Protein AF-A0A105TIC2-F1 (afdb_monomer)

Radius of gyration: 30.87 Å; Cα contacts (8 Å, |Δi|>4): 293; chains: 1; bounding box: 71×72×88 Å

Structure (mmCIF, N/CA/C/O backbone):
data_AF-A0A105TIC2-F1
#
_entry.id   AF-A0A105TIC2-F1
#
loop_
_atom_site.group_PDB
_atom_site.id
_atom_site.type_symbol
_atom_site.label_atom_id
_atom_site.label_alt_id
_atom_site.label_comp_id
_atom_site.label_asym_id
_atom_site.label_entity_id
_atom_site.label_seq_id
_atom_site.pdbx_PDB_ins_code
_atom_site.Cartn_x
_atom_site.Cartn_y
_atom_site.Cartn_z
_atom_site.occupancy
_atom_site.B_iso_or_equiv
_atom_site.auth_seq_id
_atom_site.auth_comp_id
_atom_site.auth_asym_id
_atom_site.auth_atom_id
_atom_site.pdbx_PDB_model_num
ATOM 1 N N . MET A 1 1 ? 21.172 -57.362 8.036 1.00 41.78 1 MET A N 1
ATOM 2 C CA . MET A 1 1 ? 22.050 -57.132 9.201 1.00 41.78 1 MET A CA 1
ATOM 3 C C . MET A 1 1 ? 21.192 -56.515 10.287 1.00 41.78 1 MET A C 1
ATOM 5 O O . MET A 1 1 ? 20.920 -55.325 10.239 1.00 41.78 1 MET A O 1
ATOM 9 N N . SER A 1 2 ? 20.665 -57.355 11.172 1.00 35.25 2 SER A N 1
ATOM 10 C CA . SER A 1 2 ? 19.880 -56.939 12.335 1.00 35.25 2 SER A CA 1
ATOM 11 C C . SER A 1 2 ? 20.836 -56.808 13.510 1.00 35.25 2 SER A C 1
ATOM 13 O O . SER A 1 2 ? 21.577 -57.753 13.756 1.00 35.25 2 SER A O 1
ATOM 15 N N . ASN A 1 3 ? 20.823 -55.677 14.214 1.00 31.78 3 ASN A N 1
ATOM 16 C CA . ASN A 1 3 ? 21.466 -55.556 15.518 1.00 31.78 3 ASN A CA 1
ATOM 17 C C . ASN A 1 3 ? 20.575 -54.763 16.479 1.00 31.78 3 ASN A C 1
ATOM 19 O O . ASN A 1 3 ? 20.154 -53.641 16.212 1.00 31.78 3 ASN A O 1
ATOM 23 N N . THR A 1 4 ? 20.292 -55.440 17.582 1.00 36.41 4 THR A N 1
ATOM 24 C CA . THR A 1 4 ? 19.548 -55.082 18.788 1.00 36.41 4 THR A CA 1
ATOM 25 C C . THR A 1 4 ? 20.442 -54.371 19.809 1.00 36.41 4 THR A C 1
ATOM 27 O O . THR A 1 4 ? 21.571 -54.808 20.008 1.00 36.41 4 THR A O 1
ATOM 30 N N . LEU A 1 5 ? 19.910 -53.382 20.538 1.00 33.16 5 LEU A N 1
ATOM 31 C CA . LEU A 1 5 ? 20.423 -52.869 21.826 1.00 33.16 5 LEU A CA 1
ATOM 32 C C . LEU A 1 5 ? 19.188 -52.490 22.673 1.00 33.16 5 LEU A C 1
ATOM 34 O O . LEU A 1 5 ? 18.428 -51.618 22.273 1.00 33.16 5 LEU A O 1
ATOM 38 N N . SER A 1 6 ? 18.746 -53.317 23.627 1.00 30.36 6 SER A N 1
ATOM 39 C CA . SER A 1 6 ? 19.231 -53.526 25.008 1.00 30.36 6 SER A CA 1
ATOM 40 C C . SER A 1 6 ? 18.784 -52.435 25.993 1.00 30.36 6 SER A C 1
ATOM 42 O O . SER A 1 6 ? 19.377 -51.365 26.076 1.00 30.36 6 SER A O 1
ATOM 44 N N . LEU A 1 7 ? 17.753 -52.774 26.773 1.00 33.16 7 LEU A N 1
ATOM 45 C CA . LEU A 1 7 ? 17.333 -52.140 28.028 1.00 33.16 7 LEU A CA 1
ATOM 46 C C . LEU A 1 7 ? 18.258 -52.566 29.179 1.00 33.16 7 LEU A C 1
ATOM 48 O O . LEU A 1 7 ? 18.742 -53.694 29.179 1.00 33.16 7 LEU A O 1
ATOM 52 N N . ASN A 1 8 ? 18.406 -51.710 30.194 1.00 32.12 8 ASN A N 1
ATOM 53 C CA . ASN A 1 8 ? 18.703 -52.141 31.562 1.00 32.12 8 ASN A CA 1
ATOM 54 C C . ASN A 1 8 ? 17.940 -51.281 32.594 1.00 32.12 8 ASN A C 1
ATOM 56 O O . ASN A 1 8 ? 17.649 -50.119 32.302 1.00 32.12 8 ASN A O 1
ATOM 60 N N . PRO A 1 9 ? 17.595 -51.844 33.771 1.00 43.34 9 PRO A N 1
ATOM 61 C CA . PRO A 1 9 ? 16.590 -51.312 34.693 1.00 43.34 9 PRO A CA 1
ATOM 62 C C . PRO A 1 9 ? 17.200 -50.632 35.932 1.00 43.34 9 PRO A C 1
ATOM 64 O O . PRO A 1 9 ? 18.355 -50.873 36.278 1.00 43.34 9 PRO A O 1
ATOM 67 N N . ILE A 1 10 ? 16.390 -49.857 36.662 1.00 32.62 10 ILE A N 1
ATOM 68 C CA . ILE A 1 10 ? 16.649 -49.503 38.067 1.00 32.62 10 ILE A CA 1
ATOM 69 C C . ILE A 1 10 ? 15.365 -49.738 38.868 1.00 32.62 10 ILE A C 1
ATOM 71 O O . ILE A 1 10 ? 14.299 -49.242 38.509 1.00 32.62 10 ILE A O 1
ATOM 75 N N . LEU A 1 11 ? 15.490 -50.513 39.945 1.00 33.28 11 LEU A N 1
ATOM 76 C CA . LEU A 1 11 ? 14.439 -50.884 40.888 1.00 33.28 11 LEU A CA 1
ATOM 77 C C . LEU A 1 11 ? 15.083 -50.950 42.281 1.00 33.28 11 LEU A C 1
ATOM 79 O O . LEU A 1 11 ? 16.008 -51.738 42.440 1.00 33.28 11 LEU A O 1
ATOM 83 N N . VAL A 1 12 ? 14.607 -50.143 43.239 1.00 35.62 12 VAL A N 1
ATOM 84 C CA . VAL A 1 12 ? 14.546 -50.391 44.705 1.00 35.62 12 VAL A CA 1
ATOM 85 C C . VAL A 1 12 ? 13.510 -49.376 45.234 1.00 35.62 12 VAL A C 1
ATOM 87 O O . VAL A 1 12 ? 13.701 -48.180 45.044 1.00 35.62 12 VAL A O 1
ATOM 90 N N . ASP A 1 13 ? 12.261 -49.727 45.541 1.00 34.06 13 ASP A N 1
ATOM 91 C CA . ASP A 1 13 ? 11.673 -50.428 46.702 1.00 34.06 13 ASP A CA 1
ATOM 92 C C . ASP A 1 13 ? 11.790 -49.705 48.064 1.00 34.06 13 ASP A C 1
ATOM 94 O O . ASP A 1 13 ? 12.854 -49.232 48.455 1.00 34.06 13 ASP A O 1
ATOM 98 N N . GLY A 1 14 ? 10.661 -49.622 48.778 1.00 30.72 14 GLY A N 1
ATOM 99 C CA . GLY A 1 14 ? 10.510 -48.929 50.062 1.00 30.72 14 GLY A CA 1
ATOM 100 C C . GLY A 1 14 ? 9.049 -48.671 50.451 1.00 30.72 14 GLY A C 1
ATOM 101 O O . GLY A 1 14 ? 8.535 -47.568 50.288 1.00 30.72 14 GLY A O 1
ATOM 102 N N . MET A 1 15 ? 8.379 -49.706 50.963 1.00 31.86 15 MET A N 1
ATOM 103 C CA . MET A 1 15 ? 6.999 -49.701 51.468 1.00 31.86 15 MET A CA 1
ATOM 104 C C . MET A 1 15 ? 6.774 -48.835 52.724 1.00 31.86 15 MET A C 1
ATOM 106 O O . MET A 1 15 ? 7.572 -48.885 53.653 1.00 31.86 15 MET A O 1
ATOM 110 N N . ALA A 1 16 ? 5.586 -48.222 52.836 1.00 32.09 16 ALA A N 1
ATOM 111 C CA . ALA A 1 16 ? 4.799 -48.202 54.079 1.00 32.09 16 ALA A CA 1
ATOM 112 C C . ALA A 1 16 ? 3.317 -47.892 53.792 1.00 32.09 16 ALA A C 1
ATOM 114 O O . ALA A 1 16 ? 2.968 -46.853 53.237 1.00 32.09 16 ALA A O 1
ATOM 115 N N . ALA A 1 17 ? 2.440 -48.815 54.187 1.00 33.81 17 ALA A N 1
ATOM 116 C CA . ALA A 1 17 ? 0.990 -48.688 54.132 1.00 33.81 17 ALA A CA 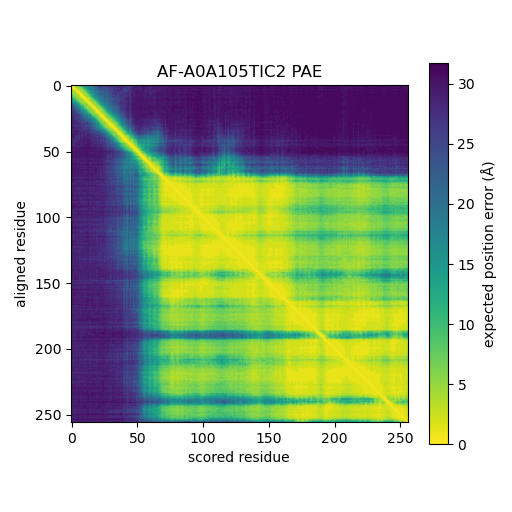1
ATOM 117 C C . ALA A 1 17 ? 0.444 -48.058 55.425 1.00 33.81 17 ALA A C 1
ATOM 119 O O . ALA A 1 17 ? 0.786 -48.506 56.517 1.00 33.81 17 ALA A O 1
ATOM 120 N N . VAL A 1 18 ? -0.489 -47.109 55.306 1.00 36.81 18 VAL A N 1
ATOM 121 C CA . VAL A 1 18 ? -1.419 -46.728 56.383 1.00 36.81 18 VAL A CA 1
ATOM 122 C C . VAL A 1 18 ? -2.841 -46.747 55.821 1.00 36.81 18 VAL A C 1
ATOM 124 O O . VAL A 1 18 ? -3.113 -46.247 54.732 1.00 36.81 18 VAL A O 1
ATOM 127 N N . ARG A 1 19 ? -3.743 -47.404 56.552 1.00 33.31 19 ARG A N 1
ATOM 128 C CA . ARG A 1 19 ? -5.141 -47.676 56.199 1.00 33.31 19 ARG A CA 1
ATOM 129 C C . ARG A 1 19 ? -6.096 -46.783 57.013 1.00 33.31 19 ARG A C 1
ATOM 131 O O . ARG A 1 19 ? -5.992 -46.795 58.234 1.00 33.31 19 ARG A O 1
ATOM 138 N N . ARG A 1 20 ? -7.126 -46.264 56.308 1.00 32.88 20 ARG A N 1
ATOM 139 C CA . ARG A 1 20 ? -8.534 -45.957 56.715 1.00 32.88 20 ARG A CA 1
ATOM 140 C C . ARG A 1 20 ? -8.826 -44.627 57.461 1.00 32.88 20 ARG A C 1
ATOM 142 O O . ARG A 1 20 ? -7.944 -44.139 58.149 1.00 32.88 20 ARG A O 1
ATOM 149 N N . PRO A 1 21 ? -10.102 -44.161 57.522 1.00 39.00 21 PRO A N 1
ATOM 150 C CA . PRO A 1 21 ? -11.142 -44.049 56.471 1.00 39.00 21 PRO A CA 1
ATOM 151 C C . PRO A 1 21 ? -12.002 -42.746 56.566 1.00 39.00 21 PRO A C 1
AT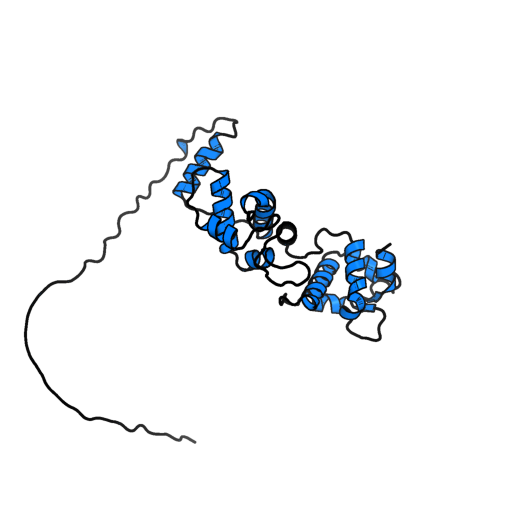OM 153 O O . PRO A 1 21 ? -12.072 -42.122 57.618 1.00 39.00 21 PRO A O 1
ATOM 156 N N . GLY A 1 22 ? -12.779 -42.437 55.514 1.00 27.95 22 GLY A N 1
ATOM 157 C CA . GLY A 1 22 ? -14.051 -41.689 55.616 1.00 27.95 22 GLY A CA 1
ATOM 158 C C . GLY A 1 22 ? -14.075 -40.268 55.036 1.00 27.95 22 GLY A C 1
ATOM 159 O O . GLY A 1 22 ? -13.444 -39.374 55.581 1.00 27.95 22 GLY A O 1
ATOM 160 N N . LEU A 1 23 ? -14.823 -40.051 53.948 1.00 33.69 23 LEU A N 1
ATOM 161 C CA . LEU A 1 23 ? -16.151 -39.406 53.932 1.00 33.69 23 LEU A CA 1
ATOM 162 C C . LEU A 1 23 ? -16.572 -39.068 52.490 1.00 33.69 23 LEU A C 1
ATOM 164 O O . LEU A 1 23 ? -15.775 -38.628 51.667 1.00 33.69 23 LEU A O 1
ATOM 168 N N . ASP A 1 24 ? -17.846 -39.337 52.230 1.00 29.92 24 ASP A N 1
ATOM 169 C CA . ASP A 1 24 ? -18.580 -39.213 50.975 1.00 29.92 24 ASP A CA 1
ATOM 170 C C . ASP A 1 24 ? -18.580 -37.810 50.347 1.00 29.92 24 ASP A C 1
ATOM 172 O O . ASP A 1 24 ? -18.691 -36.808 51.053 1.00 29.92 24 ASP A O 1
ATOM 176 N N . SER A 1 25 ? -18.651 -37.776 49.007 1.00 30.91 25 SER A N 1
ATOM 177 C CA . SER A 1 25 ? -19.738 -37.150 48.212 1.00 30.91 25 SER A CA 1
ATOM 178 C C . SER A 1 25 ? -19.231 -36.432 46.952 1.00 30.91 25 SER A C 1
ATOM 180 O O . SER A 1 25 ? -18.910 -35.250 46.995 1.00 30.91 25 SER A O 1
ATOM 182 N N . ALA A 1 26 ? -19.245 -37.118 45.805 1.00 31.47 26 ALA A N 1
ATOM 183 C CA . ALA A 1 26 ? -19.576 -36.525 44.501 1.00 31.47 26 ALA A CA 1
ATOM 184 C C . ALA A 1 26 ? -19.835 -37.648 43.484 1.00 31.47 26 ALA A C 1
ATOM 186 O O . ALA A 1 26 ? -18.978 -38.502 43.263 1.00 31.47 26 ALA A O 1
ATOM 187 N N . PRO A 1 27 ? -20.998 -37.629 42.824 1.00 30.69 27 PRO A N 1
ATOM 188 C CA . PRO A 1 27 ? -20.937 -37.385 41.388 1.00 30.69 27 PRO A CA 1
ATOM 189 C C . PRO A 1 27 ? -21.687 -36.099 41.036 1.00 30.69 27 PRO A C 1
ATOM 191 O O . PRO A 1 27 ? -22.896 -35.993 41.235 1.00 30.69 27 PRO A O 1
ATOM 194 N N . GLN A 1 28 ? -20.963 -35.113 40.500 1.00 33.41 28 GLN A N 1
ATOM 195 C CA . GLN A 1 28 ? -21.588 -33.970 39.840 1.00 33.41 28 GLN A CA 1
ATOM 196 C C . GLN A 1 28 ? -22.328 -34.474 38.598 1.00 33.41 28 GLN A C 1
ATOM 198 O O . GLN A 1 28 ? -21.725 -35.001 37.663 1.00 33.41 28 GLN A O 1
ATOM 203 N N . GLN A 1 29 ? -23.651 -34.331 38.632 1.00 32.75 29 GLN A N 1
ATOM 204 C CA . GLN A 1 29 ? -24.539 -34.463 37.487 1.00 32.75 29 GLN A CA 1
ATOM 205 C C . GLN A 1 29 ? -24.071 -33.553 36.347 1.00 32.75 29 GLN A C 1
ATOM 207 O O . GLN A 1 29 ? -23.877 -32.351 36.526 1.00 32.75 29 GLN A O 1
ATOM 212 N N . LEU A 1 30 ? -23.940 -34.150 35.164 1.00 32.97 30 LEU A N 1
ATOM 213 C CA . LEU A 1 30 ? -23.928 -33.458 33.881 1.00 32.97 30 LEU A CA 1
ATOM 214 C C . LEU A 1 30 ? -25.164 -32.543 33.780 1.00 32.97 30 LEU A C 1
ATOM 216 O O . LEU A 1 30 ? -26.266 -33.001 34.097 1.00 32.97 30 LEU A O 1
ATOM 220 N N . PRO A 1 31 ? -25.028 -31.284 33.333 1.00 33.09 31 PRO A N 1
ATOM 221 C CA . PRO A 1 31 ? -26.185 -30.439 33.092 1.00 33.09 31 PRO A CA 1
ATOM 222 C C . PRO A 1 31 ? -26.996 -30.984 31.910 1.00 33.09 31 PRO A C 1
ATOM 224 O O . PRO A 1 31 ? -26.471 -31.203 30.818 1.00 33.09 31 PRO A O 1
ATOM 227 N N . SER A 1 32 ? -28.291 -31.194 32.150 1.00 30.88 32 SER A N 1
ATOM 228 C CA . SER A 1 32 ? -29.300 -31.431 31.119 1.00 30.88 32 SER A CA 1
ATOM 229 C C . SER A 1 32 ? -29.292 -30.296 30.084 1.00 30.88 32 SER A C 1
ATOM 231 O O . SER A 1 32 ? -29.098 -29.137 30.464 1.00 30.88 32 SER A O 1
ATOM 233 N N . PRO A 1 33 ? -29.537 -30.585 28.794 1.00 30.44 33 PRO A N 1
ATOM 234 C CA . PRO A 1 33 ? -29.638 -29.556 27.771 1.00 30.44 33 PRO A CA 1
ATOM 235 C C . PRO A 1 33 ? -30.884 -28.713 28.049 1.00 30.44 33 PRO A C 1
ATOM 237 O O . PRO A 1 33 ? -32.010 -29.190 27.922 1.00 30.44 33 PRO A O 1
ATOM 240 N N . SER A 1 34 ? -30.686 -27.463 28.461 1.00 33.88 34 SER A N 1
ATOM 241 C CA . SER A 1 34 ? -31.756 -26.475 28.493 1.00 33.88 34 SER A CA 1
ATOM 242 C C . SER A 1 34 ? -32.238 -26.244 27.067 1.00 33.88 34 SER A C 1
ATOM 244 O O . SER A 1 34 ? -31.466 -25.845 26.193 1.00 33.88 34 SER A O 1
ATOM 246 N N . GLU A 1 35 ? -33.517 -26.526 26.855 1.00 30.33 35 GLU A N 1
ATOM 247 C CA . GLU A 1 35 ? -34.284 -26.231 25.656 1.00 30.33 35 GLU A CA 1
ATOM 248 C C . GLU A 1 35 ? -34.080 -24.762 25.257 1.00 30.33 35 GLU A C 1
ATOM 250 O O . GLU A 1 35 ? -34.660 -23.843 25.837 1.00 30.33 35 GLU A O 1
ATOM 255 N N . HIS A 1 36 ? -33.245 -24.519 24.246 1.00 33.78 36 HIS A N 1
ATOM 256 C CA . HIS A 1 36 ? -33.298 -23.260 23.525 1.00 33.78 36 HIS A CA 1
ATOM 257 C C . HIS A 1 36 ? -34.574 -23.275 22.691 1.00 33.78 36 HIS A C 1
ATOM 259 O O . HIS A 1 36 ? -34.654 -23.918 21.645 1.00 33.78 36 HIS A O 1
ATOM 265 N N . SER A 1 37 ? -35.575 -22.576 23.223 1.00 31.75 37 SER A N 1
ATOM 266 C CA . SER A 1 37 ? -36.778 -22.124 22.537 1.00 31.75 37 SER A CA 1
ATOM 267 C C . SER A 1 37 ? -36.458 -21.766 21.085 1.00 31.75 37 SER A C 1
ATOM 269 O O . SER A 1 37 ? -35.827 -20.746 20.800 1.00 31.75 37 SER A O 1
ATOM 271 N N . THR A 1 38 ? -36.899 -22.609 20.154 1.00 32.84 38 THR A N 1
ATOM 272 C CA . THR A 1 38 ? -37.025 -22.248 18.744 1.00 32.84 38 THR A CA 1
ATOM 273 C C . THR A 1 38 ? -38.247 -21.346 18.619 1.00 32.84 38 THR A C 1
ATOM 275 O O . THR A 1 38 ? -39.304 -21.722 18.120 1.00 32.84 38 THR A O 1
ATOM 278 N N . GLY A 1 39 ? -38.109 -20.124 19.133 1.00 29.73 39 GLY A N 1
ATOM 279 C CA . GLY A 1 39 ? -39.044 -19.048 18.865 1.00 29.73 39 GLY A CA 1
ATOM 280 C C . GLY A 1 39 ? -38.981 -18.726 17.379 1.00 29.73 39 GLY A C 1
ATOM 281 O O . GLY A 1 39 ? -38.132 -17.956 16.943 1.00 29.73 39 GLY A O 1
ATOM 282 N N . SER A 1 40 ? -39.859 -19.346 16.592 1.00 32.41 40 SER A N 1
ATOM 283 C CA . SER A 1 40 ? -40.101 -18.948 15.210 1.00 32.41 40 SER A CA 1
ATOM 284 C C . SER A 1 40 ? -40.649 -17.522 15.237 1.00 32.41 40 SER A C 1
ATOM 286 O O . SER A 1 40 ? -41.810 -17.300 15.583 1.00 32.41 40 SER A O 1
ATOM 288 N N . LEU A 1 41 ? -39.797 -16.538 14.951 1.00 39.84 41 LEU A N 1
ATOM 289 C CA . LEU A 1 41 ? -40.204 -15.140 14.933 1.00 39.84 41 LEU A CA 1
ATOM 290 C C . LEU A 1 41 ? -41.062 -14.884 13.696 1.00 39.84 41 LEU A C 1
ATOM 292 O O . LEU A 1 41 ? -40.625 -15.055 12.559 1.00 39.84 41 LEU A O 1
ATOM 296 N N . ASN A 1 42 ? -42.304 -14.479 13.944 1.00 33.53 42 ASN A N 1
ATOM 297 C CA . ASN A 1 42 ? -43.237 -14.084 12.908 1.00 33.53 42 ASN A CA 1
ATOM 298 C C . ASN A 1 42 ? -42.915 -12.654 12.429 1.00 33.53 42 ASN A C 1
ATOM 300 O O . ASN A 1 42 ? -43.174 -11.674 13.138 1.00 33.53 42 ASN A O 1
ATOM 304 N N . PHE A 1 43 ? -42.355 -12.539 11.222 1.00 41.91 43 PHE A N 1
ATOM 305 C CA . PHE A 1 43 ? -42.013 -11.264 10.578 1.00 41.91 43 PHE A CA 1
ATOM 306 C C . PHE A 1 43 ? -43.241 -10.424 10.177 1.00 41.91 43 PHE A C 1
ATOM 308 O O . PHE A 1 43 ? -43.088 -9.242 9.866 1.00 41.91 43 PHE A O 1
ATOM 315 N N . ASP A 1 44 ? -44.457 -10.971 10.280 1.00 35.25 44 ASP A N 1
ATOM 316 C CA . ASP A 1 44 ? -45.708 -10.280 9.926 1.00 35.25 44 ASP A CA 1
ATOM 317 C C . ASP A 1 44 ? -46.072 -9.123 10.879 1.00 35.25 44 ASP A C 1
ATOM 319 O O . ASP A 1 44 ? -46.984 -8.340 10.611 1.00 35.25 44 ASP A O 1
ATOM 323 N N . SER A 1 45 ? -45.341 -8.969 11.987 1.00 38.81 45 SER A N 1
ATOM 324 C CA . SER A 1 45 ? -45.570 -7.902 12.973 1.00 38.81 45 SER A CA 1
ATOM 325 C C . SER A 1 45 ? -44.930 -6.561 12.583 1.00 38.81 45 SER A C 1
ATOM 327 O O . SER A 1 45 ? -45.240 -5.527 13.179 1.00 38.81 45 SER A O 1
ATOM 329 N N . ILE A 1 46 ? -44.024 -6.544 11.596 1.00 43.41 46 ILE A N 1
ATOM 330 C CA . ILE A 1 46 ? -43.303 -5.333 11.187 1.00 43.41 46 ILE A CA 1
ATOM 331 C C . ILE A 1 46 ? -44.093 -4.646 10.071 1.00 43.41 46 ILE A C 1
ATOM 333 O O . ILE A 1 46 ? -43.891 -4.886 8.882 1.00 43.41 46 ILE A O 1
ATOM 337 N N . LYS A 1 47 ? -45.016 -3.757 10.452 1.00 36.56 47 LYS A N 1
ATOM 338 C CA . LYS A 1 47 ? -45.731 -2.904 9.493 1.00 36.56 47 LYS A CA 1
ATOM 339 C C . LYS A 1 47 ? -44.747 -1.942 8.806 1.00 36.56 47 LYS A C 1
ATOM 341 O O . LYS A 1 47 ? -44.392 -0.897 9.353 1.00 36.56 47 LYS A O 1
ATOM 346 N N . LEU A 1 48 ? -44.323 -2.298 7.593 1.00 41.62 48 LEU A N 1
ATOM 347 C CA . LEU A 1 48 ? -43.519 -1.468 6.693 1.00 41.62 48 LEU A CA 1
ATOM 348 C C . LEU A 1 48 ? -44.369 -0.301 6.164 1.00 41.62 48 LEU A C 1
ATOM 350 O O . LEU A 1 48 ? -45.171 -0.454 5.247 1.00 41.62 48 LEU A O 1
ATOM 354 N N . GLY A 1 49 ? -44.209 0.875 6.772 1.00 33.62 49 GLY A N 1
ATOM 355 C CA . GLY A 1 49 ? -44.707 2.145 6.237 1.00 33.62 49 GLY A CA 1
ATOM 356 C C . GLY A 1 49 ? -43.629 2.850 5.402 1.00 33.62 49 GLY A C 1
ATOM 357 O O . GLY A 1 49 ? -42.444 2.733 5.725 1.00 33.62 49 GLY A O 1
ATOM 358 N N . PRO A 1 50 ? -43.991 3.586 4.336 1.00 45.59 50 PRO A N 1
ATOM 359 C CA . PRO A 1 50 ? -43.013 4.166 3.430 1.00 45.59 50 PRO A CA 1
ATOM 360 C C . PRO A 1 50 ? -42.351 5.406 4.041 1.00 45.59 50 PRO A C 1
ATOM 362 O O . PRO A 1 50 ? -43.030 6.316 4.504 1.00 45.59 50 PRO A O 1
ATOM 365 N N . ARG A 1 51 ? -41.016 5.439 3.926 1.00 46.12 51 ARG A N 1
ATOM 366 C CA . ARG A 1 51 ? -40.113 6.594 4.086 1.00 46.12 51 ARG A CA 1
ATOM 367 C C . ARG A 1 51 ? -40.087 7.226 5.481 1.00 46.12 51 ARG A C 1
ATOM 369 O O . ARG A 1 51 ? -40.949 8.019 5.825 1.00 46.12 51 ARG A O 1
ATOM 376 N N . ASN A 1 52 ? -39.030 6.918 6.237 1.00 39.06 52 ASN A N 1
ATOM 377 C CA . ASN A 1 52 ? -38.177 7.902 6.921 1.00 39.06 52 ASN A CA 1
ATOM 378 C C . ASN A 1 52 ? -36.997 7.173 7.589 1.00 39.06 52 ASN A C 1
ATOM 380 O O . ASN A 1 52 ? -37.197 6.242 8.369 1.00 39.06 52 ASN A O 1
ATOM 384 N N . ASN A 1 53 ? -35.773 7.624 7.294 1.00 43.28 53 ASN A N 1
ATOM 385 C CA . ASN A 1 53 ? -34.466 7.084 7.721 1.00 43.28 53 ASN A CA 1
ATOM 386 C C . ASN A 1 53 ? -34.253 6.925 9.243 1.00 43.28 53 ASN A C 1
ATOM 388 O O . ASN A 1 53 ? -33.183 6.509 9.671 1.00 43.28 53 ASN A O 1
ATOM 392 N N . ILE A 1 54 ? -35.240 7.238 10.078 1.00 41.12 54 ILE A N 1
ATOM 393 C CA . ILE A 1 54 ? -35.122 7.212 11.540 1.00 41.12 54 ILE A CA 1
ATOM 394 C C . ILE A 1 54 ? -35.394 5.799 12.094 1.00 41.12 54 ILE A C 1
ATOM 396 O O . ILE A 1 54 ? -34.749 5.386 13.049 1.00 41.12 54 ILE A O 1
ATOM 400 N N . LYS A 1 55 ? -36.251 4.993 11.447 1.00 48.09 55 LYS A N 1
ATOM 401 C CA . LYS A 1 55 ? -36.642 3.665 11.974 1.00 48.09 55 LYS A CA 1
ATOM 402 C C . LYS A 1 55 ? -35.678 2.518 11.657 1.00 48.09 55 LYS A C 1
ATOM 404 O O . LYS A 1 55 ? -35.685 1.511 12.359 1.00 48.09 55 LYS A O 1
ATOM 409 N N . PHE A 1 56 ? -34.833 2.659 10.632 1.00 48.75 56 PHE A N 1
ATOM 410 C CA . PHE A 1 56 ? -33.793 1.660 10.353 1.00 48.75 56 PHE A CA 1
ATOM 411 C C . PHE A 1 56 ? -32.747 1.609 11.468 1.00 48.75 56 PHE A C 1
ATOM 413 O O . PHE A 1 56 ? -32.279 0.526 11.790 1.00 48.75 56 PHE A O 1
ATOM 420 N N . HIS A 1 57 ? -32.443 2.746 12.101 1.00 47.34 57 HIS A N 1
ATOM 421 C CA . HIS A 1 57 ? -31.481 2.820 13.199 1.00 47.34 57 HIS A CA 1
ATOM 422 C C . HIS A 1 57 ? -31.980 2.085 14.455 1.00 47.34 57 HIS A C 1
ATOM 424 O O . HIS A 1 57 ? -31.210 1.360 15.067 1.00 47.34 57 HIS A O 1
ATOM 430 N N . GLU A 1 58 ? -33.272 2.163 14.800 1.00 48.34 58 GLU A N 1
ATOM 431 C CA . GLU A 1 58 ? -33.837 1.414 15.940 1.00 48.34 58 GLU A CA 1
ATOM 432 C C . GLU A 1 58 ? -33.877 -0.104 15.694 1.00 48.34 58 GLU A C 1
ATOM 434 O O . GLU A 1 58 ? -33.506 -0.884 16.572 1.00 48.34 58 GLU A O 1
ATOM 439 N N . ALA A 1 59 ? -34.264 -0.539 14.489 1.00 51.97 59 ALA A N 1
ATOM 440 C CA . ALA A 1 59 ? -34.251 -1.958 14.120 1.00 51.97 59 ALA A CA 1
ATOM 441 C C . ALA A 1 59 ? -32.820 -2.520 14.008 1.00 51.97 59 ALA A C 1
ATOM 443 O O . ALA A 1 59 ? -32.565 -3.666 14.387 1.00 51.97 59 ALA A O 1
ATOM 444 N N . TYR A 1 60 ? -31.878 -1.703 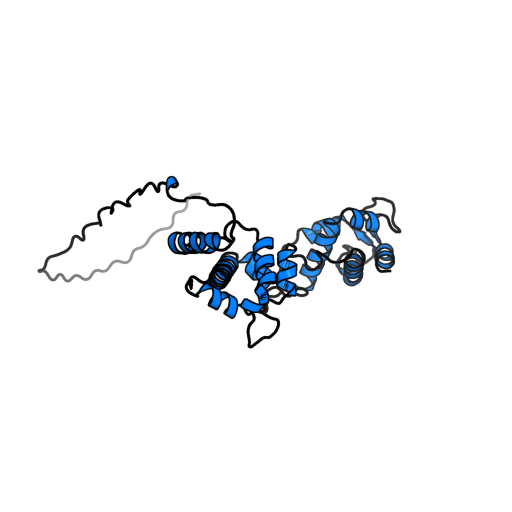13.526 1.00 54.25 60 TYR A N 1
ATOM 445 C CA . TYR A 1 60 ? -30.454 -2.019 13.481 1.00 54.25 60 TYR A CA 1
ATOM 446 C C . TYR A 1 60 ? -29.870 -2.142 14.891 1.00 54.25 60 TYR A C 1
ATOM 448 O O . TYR A 1 60 ? -29.248 -3.157 15.192 1.00 54.25 60 TYR A O 1
ATOM 456 N N . ASN A 1 61 ? -30.145 -1.180 15.778 1.00 54.34 61 ASN A N 1
ATOM 457 C CA . ASN A 1 61 ? -29.693 -1.202 17.168 1.00 54.34 61 ASN A CA 1
ATOM 458 C C . ASN A 1 61 ? -30.207 -2.449 17.899 1.00 54.34 61 ASN A C 1
ATOM 460 O O . ASN A 1 61 ? -29.432 -3.115 18.577 1.00 54.34 61 ASN A O 1
ATOM 464 N N . ALA A 1 62 ? -31.477 -2.827 17.710 1.00 53.47 62 ALA A N 1
ATOM 465 C CA . ALA A 1 62 ? -32.014 -4.060 18.282 1.00 53.47 62 ALA A CA 1
ATOM 466 C C . ALA A 1 62 ? -31.323 -5.307 17.705 1.00 53.47 62 ALA A C 1
ATOM 468 O O . ALA A 1 62 ? -30.895 -6.173 18.458 1.00 53.47 62 ALA A O 1
ATOM 469 N N . THR A 1 63 ? -31.147 -5.392 16.384 1.00 54.03 63 THR A N 1
ATOM 470 C CA . THR A 1 63 ? -30.527 -6.559 15.728 1.00 54.03 63 THR A CA 1
ATOM 471 C C . THR A 1 63 ? -29.052 -6.712 16.098 1.00 54.03 63 THR A C 1
ATOM 473 O O . THR A 1 63 ? -28.589 -7.825 16.322 1.00 54.03 63 THR A O 1
ATOM 476 N N . VAL A 1 64 ? -28.306 -5.616 16.211 1.00 58.72 64 VAL A N 1
ATOM 477 C CA . VAL A 1 64 ? -26.891 -5.616 16.596 1.00 58.72 64 VAL A CA 1
ATOM 478 C C . VAL A 1 64 ? -26.702 -5.925 18.078 1.00 58.72 64 VAL A C 1
ATOM 480 O O . VAL A 1 64 ? -25.863 -6.761 18.413 1.00 58.72 64 VAL A O 1
ATOM 483 N N . MET A 1 65 ? -27.523 -5.337 18.953 1.00 55.44 65 MET A N 1
ATOM 484 C CA . MET A 1 65 ? -27.512 -5.662 20.381 1.00 55.44 65 MET A CA 1
ATOM 485 C C . MET A 1 65 ? -27.935 -7.115 20.650 1.00 55.44 65 MET A C 1
ATOM 487 O O . MET A 1 65 ? -27.417 -7.733 21.576 1.00 55.44 65 MET A O 1
ATOM 491 N N . LEU A 1 66 ? -28.849 -7.673 19.845 1.00 52.38 66 LEU A N 1
ATOM 492 C CA . LEU A 1 66 ? -29.369 -9.035 20.023 1.00 52.38 66 LEU A CA 1
ATOM 493 C C . LEU A 1 66 ? -28.521 -10.119 19.341 1.00 52.38 66 LEU A C 1
ATOM 495 O O . LEU A 1 66 ? -28.464 -11.236 19.846 1.00 52.38 66 LEU A O 1
ATOM 499 N N . SER A 1 67 ? -27.876 -9.826 18.205 1.00 60.09 67 SER A N 1
ATOM 500 C CA . SER A 1 67 ? -27.079 -10.817 17.457 1.00 60.09 67 SER A CA 1
ATOM 501 C C . SER A 1 67 ? -25.582 -10.767 17.757 1.00 60.09 67 SER A C 1
ATOM 503 O O . SER A 1 67 ? -24.888 -11.750 17.508 1.00 60.09 67 SER A O 1
ATOM 505 N N . GLY A 1 68 ? -25.056 -9.631 18.236 1.00 59.97 68 GLY A N 1
ATOM 506 C CA . GLY A 1 68 ? -23.613 -9.418 18.392 1.00 59.97 68 GLY A CA 1
ATOM 507 C C . GLY A 1 68 ? -22.817 -9.512 17.081 1.00 59.97 68 GLY A C 1
ATOM 508 O O . GLY A 1 68 ? -21.586 -9.549 17.115 1.00 59.97 68 GLY A O 1
ATOM 509 N N . ALA A 1 69 ? -23.488 -9.570 15.925 1.00 71.38 69 ALA A N 1
ATOM 510 C CA . ALA A 1 69 ? -22.848 -9.801 14.640 1.00 71.38 69 ALA A CA 1
ATOM 511 C C . ALA A 1 69 ? -22.080 -8.553 14.185 1.00 71.38 69 ALA A C 1
ATOM 513 O O . ALA A 1 69 ? -22.645 -7.467 14.050 1.00 71.38 69 ALA A O 1
ATOM 514 N N . ASN A 1 70 ? -20.783 -8.712 13.914 1.00 82.38 70 ASN A N 1
ATOM 515 C CA . ASN A 1 70 ? -19.974 -7.648 13.335 1.00 82.38 70 ASN A CA 1
ATOM 516 C C . ASN A 1 70 ? -20.360 -7.453 11.861 1.00 82.38 70 ASN A C 1
ATOM 518 O O . ASN A 1 70 ? -20.057 -8.300 11.018 1.00 82.38 70 ASN A O 1
ATOM 522 N N . GLN A 1 71 ? -20.986 -6.325 11.532 1.00 86.06 71 GLN A N 1
ATOM 523 C CA . GLN A 1 71 ? -21.401 -6.002 10.161 1.00 86.06 71 GLN A CA 1
ATOM 524 C C . GLN A 1 71 ? -20.243 -5.869 9.151 1.00 86.06 71 GLN A C 1
ATOM 526 O O . GLN A 1 71 ? -20.478 -5.849 7.943 1.00 86.06 71 GLN A O 1
ATOM 531 N N . PHE A 1 72 ? -18.996 -5.764 9.621 1.00 91.12 72 PHE A N 1
ATOM 532 C CA . PHE A 1 72 ? -17.815 -5.707 8.762 1.00 91.12 72 PHE A CA 1
ATOM 533 C C . PHE A 1 72 ? -17.258 -7.092 8.405 1.00 91.12 72 PHE A C 1
ATOM 535 O O . PHE A 1 72 ? -16.453 -7.187 7.485 1.00 91.12 72 PHE A O 1
ATOM 542 N N . SER A 1 73 ? -17.727 -8.168 9.046 1.00 89.06 73 SER A N 1
ATOM 543 C CA . SER A 1 73 ? -17.238 -9.539 8.812 1.00 89.06 73 SER A CA 1
ATOM 544 C C . SER A 1 73 ? -17.359 -10.007 7.355 1.00 89.06 73 SER A C 1
ATOM 546 O O . SER A 1 73 ? -16.496 -10.727 6.862 1.00 89.06 73 SER A O 1
ATOM 548 N N . GLY A 1 74 ? -18.394 -9.564 6.634 1.00 87.50 74 GLY A N 1
ATOM 549 C CA . GLY A 1 74 ? -18.591 -9.868 5.211 1.00 87.50 74 GLY A CA 1
ATOM 550 C C . GLY A 1 74 ? -17.916 -8.895 4.236 1.00 87.50 74 GLY A C 1
ATOM 551 O O . GLY A 1 74 ? -18.043 -9.074 3.027 1.00 87.50 74 GLY A O 1
ATOM 552 N N . LYS A 1 75 ? -17.245 -7.845 4.725 1.00 93.31 75 LYS A N 1
ATOM 553 C CA . LYS A 1 75 ? -16.627 -6.810 3.880 1.00 93.31 75 LYS A CA 1
ATOM 554 C C . LYS A 1 75 ? -15.221 -7.194 3.442 1.00 93.31 75 LYS A C 1
ATOM 556 O O . LYS A 1 75 ? -14.518 -7.929 4.128 1.00 93.31 75 LYS A O 1
ATOM 561 N N . THR A 1 76 ? -14.76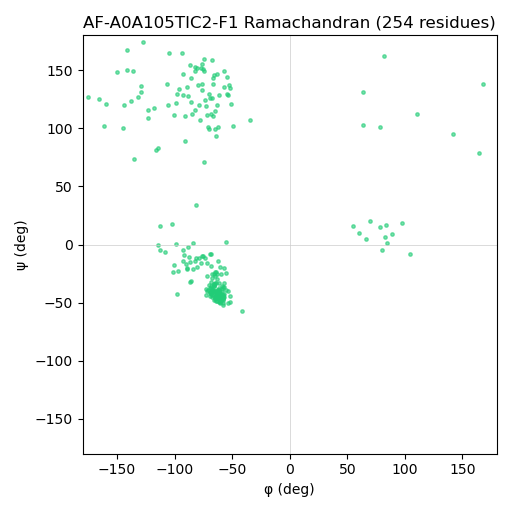6 -6.655 2.322 1.00 95.38 76 THR A N 1
ATOM 562 C CA . THR A 1 76 ? -13.370 -6.790 1.882 1.00 95.38 76 THR A CA 1
ATOM 563 C C . THR A 1 76 ? -12.431 -5.901 2.701 1.00 95.38 76 THR A C 1
ATOM 565 O O . THR A 1 76 ? -12.856 -4.910 3.292 1.00 95.38 76 THR A O 1
ATOM 568 N N . ASP A 1 77 ? -11.133 -6.211 2.701 1.00 94.94 77 ASP A N 1
ATOM 569 C CA . ASP A 1 77 ? -10.117 -5.387 3.377 1.00 94.94 77 ASP A CA 1
ATOM 570 C C . ASP A 1 77 ? -10.118 -3.939 2.881 1.00 94.94 77 ASP A C 1
ATOM 572 O O . ASP A 1 77 ? -9.979 -3.009 3.673 1.00 94.94 77 ASP A O 1
ATOM 576 N N . LYS A 1 78 ? -10.369 -3.746 1.580 1.00 94.50 78 LYS A N 1
ATOM 577 C CA . LYS A 1 78 ? -10.510 -2.423 0.965 1.00 94.50 78 LYS A CA 1
ATOM 578 C C . LYS A 1 78 ? -11.685 -1.650 1.554 1.00 94.50 78 LYS A C 1
ATOM 580 O O . LYS A 1 78 ? -11.541 -0.481 1.888 1.00 94.50 78 LYS A O 1
ATOM 585 N N . GLU A 1 79 ? -12.840 -2.294 1.714 1.00 96.31 79 GLU A N 1
ATOM 586 C CA . GLU A 1 79 ? -14.023 -1.658 2.305 1.00 96.31 79 GLU A CA 1
ATOM 587 C C . GLU A 1 79 ? -13.831 -1.344 3.792 1.00 96.31 79 GLU A C 1
ATOM 589 O O . GLU A 1 79 ? -14.273 -0.291 4.261 1.00 96.31 79 GLU A O 1
ATOM 594 N N . VAL A 1 80 ? -13.161 -2.229 4.537 1.00 97.94 80 VAL A N 1
ATOM 595 C CA . VAL A 1 80 ? -12.822 -1.998 5.948 1.00 97.94 80 VAL A CA 1
ATOM 596 C C . VAL A 1 80 ? -11.857 -0.814 6.069 1.00 97.94 80 VAL A C 1
ATOM 598 O O . VAL A 1 80 ? -12.136 0.128 6.811 1.00 97.94 80 VAL A O 1
ATOM 601 N N . ALA A 1 81 ? -10.781 -0.790 5.276 1.00 97.06 81 ALA A N 1
ATOM 602 C CA . ALA A 1 81 ? -9.827 0.318 5.226 1.00 97.06 81 ALA A CA 1
ATOM 603 C C . ALA A 1 81 ? -10.470 1.641 4.785 1.00 97.06 81 ALA A C 1
ATOM 605 O O . ALA A 1 81 ? -10.209 2.685 5.379 1.00 97.06 81 ALA A O 1
ATOM 606 N N . GLN A 1 82 ? -11.358 1.604 3.787 1.00 96.50 82 GLN A N 1
ATOM 607 C CA . GLN A 1 82 ? -12.103 2.777 3.334 1.00 96.50 82 GLN A CA 1
ATOM 608 C C . GLN A 1 82 ? -13.012 3.323 4.438 1.00 96.50 82 GLN A C 1
ATOM 610 O O . GLN A 1 82 ? -13.124 4.538 4.598 1.00 96.50 82 GLN A O 1
ATOM 615 N N . THR A 1 83 ? -13.647 2.445 5.218 1.00 97.12 83 THR A N 1
ATOM 616 C CA . THR A 1 83 ? -14.466 2.880 6.356 1.00 97.12 83 THR A CA 1
ATOM 617 C C . THR A 1 83 ? -13.591 3.517 7.436 1.00 97.12 83 THR A C 1
ATOM 619 O O . THR A 1 83 ? -13.931 4.592 7.924 1.00 97.12 83 THR A O 1
ATOM 622 N N . LEU A 1 84 ? -12.430 2.929 7.749 1.00 97.88 84 LEU A N 1
ATOM 623 C CA . LEU A 1 84 ? -11.467 3.526 8.682 1.00 97.88 84 LEU A CA 1
ATOM 624 C C . LEU 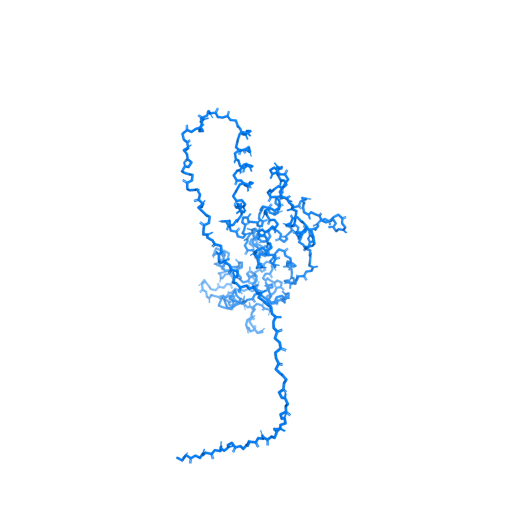A 1 84 ? -10.986 4.898 8.207 1.00 97.88 84 LEU A C 1
ATOM 626 O O . LEU A 1 84 ? -10.941 5.830 9.000 1.00 97.88 84 LEU A O 1
ATOM 630 N N . ARG A 1 85 ? -10.687 5.045 6.913 1.00 96.25 85 ARG A N 1
ATOM 631 C CA . ARG A 1 85 ? -10.321 6.329 6.306 1.00 96.25 85 ARG A CA 1
ATOM 632 C C . ARG A 1 85 ? -11.416 7.379 6.485 1.00 96.25 85 ARG A C 1
ATOM 634 O O . ARG A 1 85 ? -11.118 8.522 6.812 1.00 96.25 85 ARG A O 1
ATOM 641 N N . ASN A 1 86 ? -12.674 7.005 6.255 1.00 96.31 86 ASN A N 1
ATOM 642 C CA . ASN A 1 86 ? -13.808 7.924 6.369 1.00 96.31 86 ASN A CA 1
ATOM 643 C C . ASN A 1 86 ? -14.069 8.343 7.823 1.00 96.31 86 ASN A C 1
ATOM 645 O O . ASN A 1 86 ? -14.465 9.479 8.062 1.00 96.31 86 ASN A O 1
ATOM 649 N N . ASN A 1 87 ? -13.802 7.449 8.778 1.00 96.25 87 ASN A N 1
ATOM 650 C CA . ASN A 1 87 ? -14.006 7.683 10.207 1.00 96.25 87 ASN A CA 1
ATOM 651 C C . ASN A 1 87 ? -12.697 7.994 10.949 1.00 96.25 87 ASN A C 1
ATOM 653 O O . ASN A 1 87 ? -12.654 7.868 12.168 1.00 96.25 87 ASN A O 1
ATOM 657 N N . PHE A 1 88 ? -11.632 8.379 10.239 1.00 96.75 88 PHE A N 1
ATOM 658 C CA . PHE A 1 88 ? -10.270 8.454 10.781 1.00 96.75 88 PHE A CA 1
ATOM 659 C C . PHE A 1 88 ? -10.188 9.269 12.076 1.00 96.75 88 PHE A C 1
ATOM 661 O O . PHE A 1 88 ? -9.587 8.833 13.055 1.00 96.75 88 PHE A O 1
ATOM 668 N N . ASP A 1 89 ? -10.853 10.422 12.090 1.00 95.56 89 ASP A N 1
ATOM 669 C CA . ASP A 1 89 ? -10.816 11.370 13.201 1.00 95.56 89 ASP A CA 1
ATOM 670 C C . ASP A 1 89 ? -11.445 10.780 14.488 1.00 95.56 89 ASP A C 1
ATOM 672 O O . ASP A 1 89 ? -11.071 11.160 15.593 1.00 95.56 89 ASP A O 1
ATOM 676 N N . ALA A 1 90 ? -12.335 9.781 14.382 1.00 95.62 90 ALA A N 1
ATOM 677 C CA . ALA A 1 90 ? -12.905 9.082 15.543 1.00 95.62 90 ALA A CA 1
ATOM 678 C C . ALA A 1 90 ? -11.898 8.157 16.256 1.00 95.62 90 ALA A C 1
ATOM 680 O O . ALA A 1 90 ? -12.136 7.721 17.383 1.00 95.62 90 ALA A O 1
ATOM 681 N N . PHE A 1 91 ? -10.785 7.840 15.597 1.00 97.00 91 PHE A N 1
ATOM 682 C CA . PHE A 1 91 ? -9.732 6.960 16.099 1.00 97.00 91 PHE A CA 1
ATOM 683 C C . PHE A 1 91 ? -8.422 7.699 16.380 1.00 97.00 91 PHE A C 1
ATOM 685 O O . PHE A 1 91 ? -7.467 7.081 16.857 1.00 97.00 91 PHE A O 1
ATOM 692 N N . GLU A 1 92 ? -8.353 8.988 16.048 1.00 95.19 92 GLU A N 1
ATOM 693 C CA . GLU A 1 92 ? -7.141 9.789 16.153 1.00 95.19 92 GLU A CA 1
ATOM 694 C C . GLU A 1 92 ? -6.599 9.770 17.586 1.00 95.19 92 GLU A C 1
ATOM 696 O O . GLU A 1 92 ? -7.343 9.878 18.563 1.00 95.19 92 GLU A O 1
ATOM 701 N N . ASP A 1 93 ? -5.285 9.593 17.722 1.00 93.62 93 ASP A N 1
ATOM 702 C CA . ASP A 1 93 ? -4.620 9.635 19.015 1.00 93.62 93 ASP A CA 1
ATOM 703 C C . ASP A 1 93 ? -4.363 11.100 19.395 1.00 93.62 93 ASP A C 1
ATOM 705 O O . ASP A 1 93 ? -3.543 11.758 18.749 1.00 93.62 93 ASP A O 1
ATOM 709 N N . PRO A 1 94 ? -4.967 11.628 20.477 1.00 91.56 94 PRO A N 1
ATOM 710 C CA . PRO A 1 94 ? -4.758 13.018 20.881 1.00 91.56 94 PRO A CA 1
ATOM 711 C C . PRO A 1 94 ? -3.294 13.347 21.204 1.00 91.56 94 PRO A C 1
ATOM 713 O O . PRO A 1 94 ? -2.912 14.514 21.240 1.00 91.56 94 PRO A O 1
ATOM 716 N N . LYS A 1 95 ? -2.466 12.327 21.476 1.00 92.75 95 LYS A N 1
ATOM 717 C CA . LYS A 1 95 ? -1.028 12.483 21.724 1.00 92.75 95 LYS A CA 1
ATOM 718 C C . LYS A 1 95 ? -0.192 12.464 20.446 1.00 92.75 95 LYS A C 1
ATOM 720 O O . LYS A 1 95 ? 0.970 12.854 20.504 1.00 92.75 95 LYS A O 1
ATOM 725 N N . ASN A 1 96 ? -0.763 12.020 19.328 1.00 91.62 96 ASN A N 1
ATOM 726 C CA . ASN A 1 96 ? -0.120 11.957 18.019 1.00 91.62 96 ASN A CA 1
ATOM 727 C C . ASN A 1 96 ? -1.083 12.491 16.939 1.00 91.62 96 ASN A C 1
ATOM 729 O O . ASN A 1 96 ? -1.624 11.697 16.166 1.00 91.62 96 ASN A O 1
ATOM 733 N N . PRO A 1 97 ? -1.311 13.818 16.876 1.00 90.19 97 PRO A N 1
ATOM 734 C CA . PRO A 1 97 ? -2.208 14.407 15.886 1.00 90.19 97 PRO A CA 1
ATOM 735 C C . PRO A 1 97 ? -1.853 13.981 14.455 1.00 90.19 97 PRO A C 1
ATOM 737 O O . PRO A 1 97 ? -0.682 13.944 14.073 1.00 90.19 97 PRO A O 1
ATOM 740 N N . GLY A 1 98 ? -2.870 13.664 13.661 1.00 92.06 98 GLY A N 1
ATOM 741 C CA . GLY A 1 98 ? -2.764 13.145 12.300 1.00 92.06 98 GLY A CA 1
ATOM 742 C C . GLY A 1 98 ? -2.558 11.630 12.198 1.00 92.06 98 GLY A C 1
ATOM 743 O O . GLY A 1 98 ? -2.442 11.118 11.080 1.00 92.06 98 GLY A O 1
ATOM 744 N N . ALA A 1 9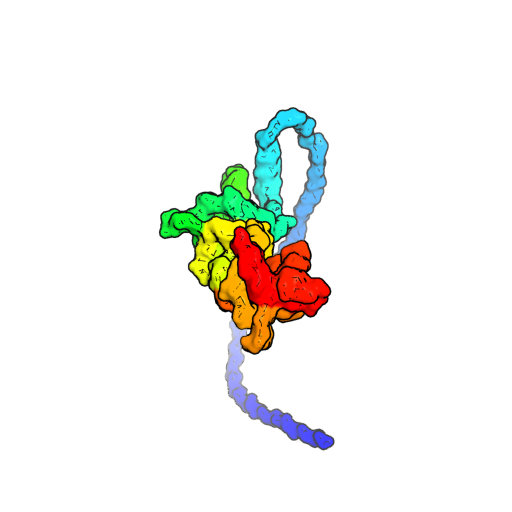9 ? -2.521 10.904 13.320 1.00 95.50 99 ALA A N 1
ATOM 745 C CA . ALA A 1 99 ? -2.314 9.461 13.353 1.00 95.50 99 ALA A CA 1
ATOM 746 C C . ALA A 1 99 ? -3.258 8.747 14.333 1.00 95.50 99 ALA A C 1
ATOM 748 O O . ALA A 1 99 ? -3.630 9.263 15.383 1.00 95.50 99 ALA A O 1
ATOM 749 N N . ILE A 1 100 ? -3.597 7.506 14.004 1.00 97.50 100 ILE A N 1
ATOM 750 C CA . ILE A 1 100 ? -4.265 6.552 14.883 1.00 97.50 100 ILE A CA 1
ATOM 751 C C . ILE A 1 100 ? -3.182 5.631 15.441 1.00 97.50 100 ILE A C 1
ATOM 753 O O . ILE A 1 100 ? -2.486 4.956 14.682 1.00 97.50 100 ILE A O 1
ATOM 757 N N . SER A 1 101 ? -3.034 5.557 16.762 1.00 96.69 101 SER A N 1
ATOM 758 C CA . SER A 1 101 ? -2.127 4.573 17.352 1.00 96.69 101 SER A CA 1
ATOM 759 C C . SER A 1 101 ? -2.791 3.202 17.464 1.00 96.69 101 SER A C 1
ATOM 761 O O . SER A 1 101 ? -4.000 3.078 17.681 1.00 96.69 101 SER A O 1
ATOM 763 N N . GLN A 1 102 ? -1.987 2.139 17.434 1.00 96.12 102 GLN A N 1
ATOM 764 C CA . GLN A 1 102 ? -2.467 0.778 17.715 1.00 96.12 102 GLN A CA 1
ATOM 765 C C . GLN A 1 102 ? -3.166 0.667 19.086 1.00 96.12 102 GLN A C 1
ATOM 767 O O . GLN A 1 102 ? -3.993 -0.218 19.316 1.00 96.12 102 GLN A O 1
ATOM 772 N N . LYS A 1 103 ? -2.851 1.563 20.031 1.00 96.31 103 LYS A N 1
ATOM 773 C CA . LYS A 1 103 ? -3.565 1.665 21.307 1.00 96.31 103 LYS A CA 1
ATOM 774 C C . LYS A 1 103 ? -5.005 2.150 21.112 1.00 96.31 103 LYS A C 1
ATOM 776 O O . LYS A 1 103 ? -5.899 1.575 21.723 1.00 96.31 103 LYS A O 1
ATOM 781 N N . MET A 1 104 ? -5.235 3.156 20.268 1.00 97.31 104 MET A N 1
ATOM 782 C CA . MET A 1 104 ? -6.577 3.684 20.001 1.00 97.31 104 MET A CA 1
ATOM 783 C C . MET A 1 104 ? -7.486 2.645 19.340 1.00 97.31 104 MET A C 1
ATOM 785 O O . MET A 1 104 ? -8.619 2.478 19.787 1.00 97.31 104 MET A O 1
ATOM 789 N N . ILE A 1 105 ? -6.969 1.861 18.384 1.00 98.00 105 ILE A N 1
ATOM 790 C CA . ILE A 1 105 ? -7.713 0.731 17.796 1.00 98.00 105 ILE A CA 1
ATOM 791 C C . ILE A 1 105 ? -8.129 -0.274 18.880 1.00 98.00 105 ILE A C 1
ATOM 793 O O . ILE A 1 105 ? -9.302 -0.629 18.978 1.00 98.00 105 ILE A O 1
ATOM 797 N N . ARG A 1 106 ? -7.194 -0.708 19.739 1.00 98.00 106 ARG A N 1
ATOM 798 C CA . ARG A 1 106 ? -7.499 -1.666 20.819 1.00 98.00 106 ARG A CA 1
ATOM 799 C C . ARG A 1 106 ? -8.486 -1.108 21.838 1.00 98.00 106 ARG A C 1
ATOM 801 O O . ARG A 1 106 ? -9.376 -1.832 22.267 1.00 98.00 106 ARG A O 1
ATOM 808 N N . ASN A 1 107 ? -8.348 0.161 22.210 1.00 97.44 107 ASN A N 1
ATOM 809 C CA . ASN A 1 107 ? -9.280 0.815 23.123 1.00 97.44 107 ASN A CA 1
ATOM 810 C C . ASN A 1 107 ? -10.699 0.824 22.545 1.00 97.44 107 ASN A C 1
ATOM 812 O O . ASN A 1 107 ? -11.617 0.381 23.224 1.00 97.44 107 ASN A O 1
ATOM 816 N N . MET A 1 108 ? -10.860 1.255 21.289 1.00 97.25 108 MET A N 1
ATOM 817 C CA . MET A 1 108 ? -12.159 1.274 20.613 1.00 97.25 108 MET A CA 1
ATOM 818 C C . MET A 1 108 ? -12.751 -0.138 20.494 1.00 97.25 108 MET A C 1
ATOM 820 O O . MET A 1 108 ? -13.925 -0.342 20.780 1.00 97.25 108 MET A O 1
ATOM 824 N N . ALA A 1 109 ? -11.937 -1.140 20.146 1.00 96.75 109 ALA A N 1
ATOM 825 C CA . ALA A 1 109 ? -12.395 -2.524 20.025 1.00 96.75 109 ALA A CA 1
ATOM 826 C C . ALA A 1 109 ? -12.873 -3.127 21.360 1.00 96.75 109 ALA A C 1
ATOM 828 O O . ALA A 1 109 ? -13.805 -3.937 21.373 1.00 96.75 109 ALA A O 1
ATOM 829 N N . ASN A 1 110 ? -12.248 -2.724 22.470 1.00 96.75 110 ASN A N 1
ATOM 830 C CA . ASN A 1 110 ? -12.575 -3.182 23.821 1.00 96.75 110 ASN A CA 1
ATOM 831 C C . ASN A 1 110 ? -13.770 -2.450 24.448 1.00 96.75 110 ASN A C 1
ATOM 833 O O . ASN A 1 110 ? -14.272 -2.892 25.482 1.00 96.75 110 ASN A O 1
ATOM 837 N N . SER A 1 111 ? -14.234 -1.351 23.853 1.00 94.62 111 SER A N 1
ATOM 838 C CA . SER A 1 111 ? -15.424 -0.645 24.324 1.00 94.62 111 SER A CA 1
ATOM 839 C C . SER A 1 111 ? -16.673 -1.520 24.210 1.00 94.62 111 SER A C 1
ATOM 841 O O . SER A 1 111 ? -16.811 -2.343 23.299 1.00 94.62 111 SER A O 1
ATOM 843 N N . GLN A 1 112 ? -17.601 -1.338 25.148 1.00 90.19 112 GLN A N 1
ATOM 844 C CA . GLN A 1 112 ? -18.941 -1.914 25.060 1.00 90.19 112 GLN A CA 1
ATOM 845 C C . GLN A 1 112 ? -19.770 -1.141 24.038 1.00 90.19 112 GLN A C 1
ATOM 847 O O . GLN A 1 112 ? -19.569 0.061 23.873 1.00 90.19 112 GLN A O 1
ATOM 852 N N . LEU A 1 113 ? -20.707 -1.831 23.383 1.00 88.25 113 LEU A N 1
ATOM 853 C CA . LEU A 1 113 ? -21.679 -1.159 22.526 1.00 88.25 113 LEU A CA 1
ATOM 854 C C . LEU A 1 113 ? -22.509 -0.199 23.387 1.00 88.25 113 LEU A C 1
ATOM 856 O O . LEU A 1 113 ? -23.009 -0.587 24.444 1.00 88.25 113 LEU A O 1
ATOM 860 N N . SER A 1 114 ? -22.608 1.052 22.956 1.00 85.81 114 SER A N 1
ATOM 861 C CA . SER A 1 114 ? -23.282 2.129 23.679 1.00 85.81 114 SER A CA 1
ATOM 862 C C . SER A 1 114 ? -24.749 2.276 23.270 1.00 85.81 114 SER A C 1
ATOM 864 O O . SER A 1 114 ? -25.509 2.961 23.955 1.00 85.81 114 SER A O 1
ATOM 866 N N . GLY A 1 115 ? -25.159 1.656 22.155 1.00 80.81 115 GLY A N 1
ATOM 867 C CA . GLY A 1 115 ? -26.460 1.872 21.521 1.00 80.81 115 GLY A CA 1
ATOM 868 C C . GLY A 1 115 ? -26.514 3.138 20.663 1.00 80.81 115 GLY A C 1
ATOM 869 O O . GLY A 1 115 ? -27.519 3.384 19.989 1.00 80.81 115 GLY A O 1
ATOM 870 N N . ASN A 1 116 ? -25.444 3.942 20.655 1.00 86.94 116 ASN A N 1
ATOM 871 C CA . ASN A 1 116 ? -25.253 4.974 19.651 1.00 86.94 116 ASN A CA 1
ATOM 872 C C . ASN A 1 116 ? -24.732 4.315 18.375 1.00 86.94 116 ASN A C 1
ATOM 874 O O . ASN A 1 116 ? -23.645 3.743 18.364 1.00 86.94 116 ASN A O 1
ATOM 878 N N . TYR A 1 117 ? -25.489 4.458 17.289 1.00 83.38 117 TYR A N 1
ATOM 879 C CA . TYR A 1 117 ? -25.141 3.859 16.007 1.00 83.38 117 TYR A CA 1
ATOM 880 C C . TYR A 1 117 ? -23.710 4.201 15.567 1.00 83.38 117 TYR A C 1
ATOM 882 O O . TYR A 1 117 ? -22.957 3.303 15.221 1.00 83.38 117 TYR A O 1
ATOM 890 N N . ALA A 1 118 ? -23.307 5.474 15.594 1.00 87.94 118 ALA A N 1
ATOM 891 C CA . ALA A 1 118 ? -21.993 5.883 15.100 1.00 87.94 118 ALA A CA 1
ATOM 892 C C . ALA A 1 118 ? -20.842 5.312 15.947 1.00 87.94 118 ALA A C 1
ATOM 894 O O . ALA A 1 118 ? -19.841 4.855 15.394 1.00 87.94 118 ALA A O 1
ATOM 895 N N . ASP A 1 119 ? -21.000 5.285 17.271 1.00 90.38 119 ASP A N 1
ATOM 896 C CA . ASP A 1 119 ? -19.995 4.713 18.171 1.00 90.38 119 ASP A CA 1
ATOM 897 C C . ASP A 1 119 ? -19.902 3.195 17.988 1.00 90.38 119 ASP A C 1
ATOM 899 O O . ASP A 1 119 ? -18.810 2.652 17.818 1.00 90.38 119 ASP A O 1
ATOM 903 N N . ASP A 1 120 ? -21.046 2.513 17.924 1.00 90.50 120 ASP A N 1
ATOM 904 C CA . ASP A 1 120 ? -21.123 1.063 17.749 1.00 90.50 120 ASP A CA 1
ATOM 905 C C . ASP A 1 120 ? -20.493 0.619 16.421 1.00 90.50 120 ASP A C 1
ATOM 907 O O . ASP A 1 120 ? -19.780 -0.388 16.370 1.00 90.50 120 ASP A O 1
ATOM 911 N N . GLN A 1 121 ? -20.666 1.408 15.354 1.00 92.56 121 GLN A N 1
ATOM 912 C CA . GLN A 1 121 ? -19.980 1.202 14.075 1.00 92.56 121 GLN A CA 1
ATOM 913 C C . GLN A 1 121 ? -18.459 1.258 14.231 1.00 92.56 121 GLN A C 1
ATOM 915 O O . GLN A 1 121 ? -17.757 0.388 13.715 1.00 92.56 121 GLN A O 1
ATOM 920 N N . ASN A 1 122 ? -17.935 2.255 14.945 1.00 96.12 122 ASN A N 1
ATOM 921 C CA . ASN A 1 122 ? -16.495 2.407 15.151 1.00 96.12 122 ASN A CA 1
ATOM 922 C C . ASN A 1 122 ? -15.927 1.285 16.032 1.00 96.12 122 ASN A C 1
ATOM 924 O O . ASN A 1 122 ? -14.853 0.758 15.743 1.00 96.12 122 ASN A O 1
ATOM 928 N N . ILE A 1 123 ? -16.670 0.842 17.047 1.00 95.69 123 ILE A N 1
ATOM 929 C CA . ILE A 1 123 ? -16.310 -0.313 17.880 1.00 95.69 123 ILE A CA 1
ATOM 930 C C . ILE A 1 123 ? -16.213 -1.584 17.032 1.00 95.69 123 ILE A C 1
ATOM 932 O O . ILE A 1 123 ? -15.219 -2.313 17.097 1.00 95.69 123 ILE A O 1
ATOM 936 N N . MET A 1 124 ? -17.219 -1.850 16.199 1.00 95.06 124 MET A N 1
ATOM 937 C CA . MET A 1 124 ? -17.228 -3.011 15.307 1.00 95.06 124 MET A CA 1
ATOM 938 C C . MET A 1 124 ? -16.125 -2.956 14.251 1.00 95.06 124 MET A C 1
ATOM 940 O O . MET A 1 124 ? -15.483 -3.973 13.981 1.00 95.06 124 MET A O 1
ATOM 944 N N . LEU A 1 125 ? -15.863 -1.774 13.695 1.00 97.50 125 LEU A N 1
ATOM 945 C CA . LEU A 1 125 ? -14.770 -1.551 12.756 1.00 97.50 125 LEU A CA 1
ATOM 946 C C . LEU A 1 125 ? -13.414 -1.857 13.404 1.00 97.50 125 LEU A C 1
ATOM 948 O O . LEU A 1 125 ? -12.601 -2.573 12.823 1.00 97.50 125 LEU A O 1
ATOM 952 N N . ALA A 1 126 ? -13.191 -1.376 14.629 1.00 98.12 126 ALA A N 1
ATOM 953 C CA . ALA A 1 126 ? -11.969 -1.631 15.387 1.00 98.12 126 ALA A CA 1
ATOM 954 C C . ALA A 1 126 ? -11.748 -3.129 15.637 1.00 98.12 126 ALA A C 1
ATOM 956 O O . ALA A 1 126 ? -10.649 -3.647 15.435 1.00 98.12 126 ALA A O 1
ATOM 957 N N . ARG A 1 127 ? -12.810 -3.836 16.047 1.00 97.44 127 ARG A N 1
ATOM 958 C CA . ARG A 1 127 ? -12.786 -5.293 16.243 1.00 97.44 127 ARG A CA 1
ATOM 959 C C . ARG A 1 127 ? -12.469 -6.022 14.943 1.00 97.44 127 ARG A C 1
ATOM 961 O O . ARG A 1 127 ? -11.668 -6.950 14.954 1.00 97.44 127 ARG A O 1
ATOM 968 N N . GLU A 1 128 ? -13.056 -5.586 13.831 1.00 97.44 128 GLU A N 1
ATOM 969 C CA . GLU A 1 128 ? -12.796 -6.199 12.530 1.00 97.44 128 GLU A CA 1
ATOM 970 C C . GLU A 1 128 ? -11.342 -6.025 12.090 1.00 97.44 128 GLU A C 1
ATOM 972 O O . GLU A 1 128 ? -10.722 -6.988 11.650 1.00 97.44 128 GLU A O 1
ATOM 977 N N . ILE A 1 129 ? -10.773 -4.828 12.258 1.00 98.00 129 ILE A N 1
ATOM 978 C CA . ILE A 1 129 ? -9.361 -4.573 11.951 1.00 98.00 129 ILE A CA 1
ATOM 979 C C . ILE A 1 129 ? -8.463 -5.516 12.760 1.00 98.00 129 ILE A C 1
ATOM 981 O O . ILE A 1 129 ? -7.567 -6.139 12.197 1.00 98.00 129 ILE A O 1
ATOM 985 N N . LEU A 1 130 ? -8.717 -5.685 14.062 1.00 97.31 130 LEU A N 1
ATOM 986 C CA . LEU A 1 130 ? -7.926 -6.594 14.903 1.00 97.31 130 LEU A CA 1
ATOM 987 C C . LEU A 1 130 ? -8.114 -8.076 14.549 1.00 97.31 130 LEU A C 1
ATOM 989 O O . LEU A 1 130 ? -7.179 -8.856 14.723 1.00 97.31 130 LEU A O 1
ATOM 993 N N . ASN A 1 131 ? -9.278 -8.456 14.018 1.00 96.62 131 ASN A N 1
ATOM 994 C CA . ASN A 1 131 ? -9.536 -9.805 13.508 1.00 96.62 131 ASN A CA 1
ATOM 995 C C . ASN A 1 131 ? -8.871 -10.075 12.147 1.00 96.62 131 ASN A C 1
ATOM 997 O O . ASN A 1 131 ? -8.833 -11.223 11.705 1.00 96.62 131 ASN A O 1
ATOM 1001 N N . ARG A 1 132 ? -8.327 -9.045 11.487 1.00 96.25 132 ARG A N 1
ATOM 1002 C CA . ARG A 1 132 ? -7.654 -9.131 10.186 1.00 96.25 132 ARG A CA 1
ATOM 1003 C C . ARG A 1 132 ? -6.179 -8.760 10.326 1.00 96.25 132 ARG A C 1
ATOM 1005 O O . ARG A 1 132 ? -5.801 -7.626 10.027 1.00 96.25 132 ARG A O 1
ATOM 1012 N N . PRO A 1 133 ? -5.319 -9.692 10.772 1.00 93.31 133 PRO A N 1
ATOM 1013 C CA . PRO A 1 133 ? -3.923 -9.383 11.073 1.00 93.31 133 PRO A CA 1
ATOM 1014 C C . PRO A 1 133 ? -3.158 -8.813 9.870 1.00 93.31 133 PRO A C 1
ATOM 1016 O O . PRO A 1 133 ? -2.366 -7.890 10.051 1.00 93.31 133 PRO A O 1
ATOM 1019 N N . ASP A 1 134 ? -3.432 -9.291 8.653 1.00 90.94 134 ASP A N 1
ATOM 1020 C CA . ASP A 1 134 ? -2.779 -8.793 7.436 1.00 90.94 134 ASP A CA 1
ATOM 1021 C C . ASP A 1 134 ? -3.213 -7.364 7.080 1.00 90.94 134 ASP A C 1
ATOM 1023 O O . ASP A 1 134 ? -2.367 -6.526 6.765 1.00 90.94 134 ASP A O 1
ATOM 1027 N N . LEU A 1 135 ? -4.507 -7.047 7.208 1.00 94.44 135 LEU A N 1
ATOM 1028 C CA . LEU A 1 135 ? -5.007 -5.682 7.035 1.00 94.44 135 LEU A CA 1
ATOM 1029 C C . LEU A 1 135 ? -4.457 -4.749 8.118 1.00 94.44 135 LEU A C 1
ATOM 1031 O O . LEU A 1 135 ? -4.004 -3.652 7.806 1.00 94.44 135 LEU A O 1
ATOM 1035 N N . ASN A 1 136 ? -4.474 -5.168 9.386 1.00 95.75 136 ASN A N 1
ATOM 1036 C CA . ASN A 1 136 ? -3.947 -4.348 10.476 1.00 95.75 136 ASN A CA 1
ATOM 1037 C C . ASN A 1 136 ? -2.452 -4.065 10.285 1.00 95.75 136 ASN A C 1
ATOM 1039 O O . ASN A 1 136 ? -2.000 -2.945 10.505 1.00 95.75 136 ASN A O 1
ATOM 1043 N N . LYS A 1 137 ? -1.694 -5.062 9.811 1.00 90.94 137 LYS A N 1
ATOM 1044 C CA . LYS A 1 137 ? -0.302 -4.870 9.412 1.00 90.94 137 LYS A CA 1
ATOM 1045 C C . LYS A 1 137 ? -0.193 -3.847 8.287 1.00 90.94 137 LYS A C 1
ATOM 1047 O O . LYS A 1 137 ? 0.573 -2.905 8.427 1.00 90.94 137 LYS A O 1
ATOM 1052 N N . LEU A 1 138 ? -0.968 -3.995 7.213 1.00 89.56 138 LEU A N 1
ATOM 1053 C CA . LEU A 1 138 ? -0.945 -3.083 6.065 1.00 89.56 138 LEU A CA 1
ATOM 1054 C C . LEU A 1 138 ? -1.269 -1.629 6.447 1.00 89.56 138 LEU A C 1
ATOM 1056 O O . LEU A 1 138 ? -0.631 -0.704 5.954 1.00 89.56 138 LEU A O 1
ATOM 1060 N N . LEU A 1 139 ? -2.232 -1.422 7.346 1.00 94.50 139 LEU A N 1
ATOM 1061 C CA . LEU A 1 139 ? -2.608 -0.097 7.852 1.00 94.50 139 LEU A CA 1
ATOM 1062 C C . LEU A 1 139 ? -1.494 0.570 8.672 1.00 94.50 139 LEU A C 1
ATOM 1064 O O . LEU A 1 139 ? -1.451 1.791 8.766 1.00 94.50 139 LEU A O 1
ATOM 1068 N N . ASP A 1 140 ? -0.606 -0.221 9.260 1.00 92.75 140 ASP A N 1
ATOM 1069 C CA . ASP A 1 140 ? 0.497 0.222 10.113 1.00 92.75 140 ASP A CA 1
ATOM 1070 C C . ASP A 1 140 ? 1.837 0.292 9.357 1.00 92.75 140 ASP A C 1
ATOM 1072 O O . ASP A 1 140 ? 2.875 0.586 9.938 1.00 92.75 140 ASP A O 1
ATOM 1076 N N . GLN A 1 141 ? 1.853 -0.029 8.060 1.00 86.62 141 GLN A N 1
ATOM 1077 C CA . GLN A 1 141 ? 3.078 -0.040 7.267 1.00 86.62 141 GLN A CA 1
ATOM 1078 C C . GLN A 1 141 ? 3.400 1.336 6.701 1.00 86.62 141 GLN A C 1
ATOM 1080 O O . GLN A 1 141 ? 2.641 1.878 5.902 1.00 86.62 141 GLN A O 1
ATOM 1085 N N . ASP A 1 142 ? 4.583 1.847 7.027 1.00 82.25 142 ASP A N 1
ATOM 1086 C CA . ASP A 1 142 ? 5.168 3.012 6.373 1.00 82.25 142 ASP A CA 1
ATOM 1087 C C . ASP A 1 142 ? 5.243 2.805 4.848 1.00 82.25 142 ASP A C 1
ATOM 1089 O O . ASP A 1 142 ? 5.740 1.780 4.368 1.00 82.25 142 ASP A O 1
ATOM 1093 N N . SER A 1 143 ? 4.744 3.779 4.079 1.00 70.12 143 SER A N 1
ATOM 1094 C CA . SER A 1 143 ? 4.538 3.651 2.628 1.00 70.12 143 SER A CA 1
ATOM 1095 C C . SER A 1 143 ? 5.839 3.557 1.827 1.00 70.12 143 SER A C 1
ATOM 1097 O O . SER A 1 143 ? 5.833 3.084 0.689 1.00 70.12 143 SER A O 1
ATOM 1099 N N . VAL A 1 144 ? 6.963 3.969 2.420 1.00 66.12 144 VAL A N 1
ATOM 1100 C CA . VAL A 1 144 ? 8.293 3.921 1.804 1.00 66.12 144 VAL A CA 1
ATOM 1101 C C . VAL A 1 144 ? 9.061 2.691 2.266 1.00 66.12 144 VAL A C 1
ATOM 1103 O O . VAL A 1 144 ? 9.737 2.040 1.468 1.00 66.12 144 VAL A O 1
ATOM 1106 N N . THR A 1 145 ? 8.993 2.384 3.562 1.00 67.31 145 THR A N 1
ATOM 1107 C CA . THR A 1 145 ? 9.859 1.393 4.194 1.00 67.31 145 THR A CA 1
ATOM 1108 C C . THR A 1 145 ? 9.226 0.029 4.411 1.00 67.31 145 THR A C 1
ATOM 1110 O O . THR A 1 145 ? 9.955 -0.939 4.632 1.00 67.31 145 THR A O 1
ATOM 1113 N N . GLY A 1 146 ? 7.896 -0.067 4.369 1.00 69.81 146 GLY A N 1
ATOM 1114 C CA . GLY A 1 146 ? 7.148 -1.285 4.679 1.00 69.81 146 GLY A CA 1
ATOM 1115 C C . GLY A 1 146 ? 7.251 -1.719 6.147 1.00 69.81 146 GLY A C 1
ATOM 1116 O O . GLY A 1 146 ? 6.757 -2.795 6.504 1.00 69.81 146 GLY A O 1
ATOM 1117 N N . LYS A 1 147 ? 7.906 -0.916 6.999 1.00 79.44 147 LYS A N 1
ATOM 1118 C CA . LYS A 1 147 ? 8.053 -1.167 8.435 1.00 79.44 147 LYS A CA 1
ATOM 1119 C C . LYS A 1 147 ? 6.819 -0.704 9.189 1.00 79.44 147 LYS A C 1
ATOM 1121 O O . LYS A 1 147 ? 6.190 0.276 8.813 1.00 79.44 147 LYS A O 1
ATOM 1126 N N . GLN A 1 148 ? 6.539 -1.399 10.282 1.00 87.62 148 GLN A N 1
ATOM 1127 C CA . GLN A 1 148 ? 5.500 -1.020 11.227 1.00 87.62 148 GLN A CA 1
ATOM 1128 C C . GLN A 1 148 ? 6.075 -0.085 12.285 1.00 87.62 148 GLN A C 1
ATOM 1130 O O . GLN A 1 148 ? 7.090 -0.420 12.903 1.00 87.62 148 GLN A O 1
ATOM 1135 N N . ASP A 1 149 ? 5.443 1.068 12.489 1.00 87.81 149 ASP A N 1
ATOM 1136 C CA . ASP A 1 149 ? 5.839 2.051 13.505 1.00 87.81 149 ASP A CA 1
ATOM 1137 C C . ASP A 1 149 ? 4.785 2.231 14.614 1.00 87.81 149 ASP A C 1
ATOM 1139 O O . ASP A 1 149 ? 5.011 2.967 15.577 1.00 87.81 149 ASP A O 1
ATOM 1143 N N . GLY A 1 150 ? 3.669 1.503 14.531 1.00 92.31 150 GLY A N 1
ATOM 1144 C CA . GLY A 1 150 ? 2.559 1.558 15.475 1.00 92.31 150 GLY A CA 1
ATOM 1145 C C . GLY A 1 150 ? 1.583 2.708 15.210 1.00 92.31 150 GLY A C 1
ATOM 1146 O O . GLY A 1 150 ? 0.685 2.918 16.041 1.00 92.31 150 GLY A O 1
ATOM 1147 N N . LEU A 1 151 ? 1.758 3.447 14.107 1.00 94.19 151 LEU A N 1
ATOM 1148 C CA . LEU A 1 151 ? 0.987 4.624 13.729 1.00 94.19 151 LEU A CA 1
ATOM 1149 C C . LEU A 1 151 ? 0.341 4.449 12.349 1.00 94.19 151 LEU A C 1
ATOM 1151 O O . LEU A 1 151 ? 0.989 4.457 11.305 1.00 94.19 151 LEU A O 1
ATOM 1155 N N . ILE A 1 152 ? -0.987 4.435 12.342 1.00 95.62 152 ILE A N 1
ATOM 1156 C CA . ILE A 1 152 ? -1.802 4.441 11.129 1.00 95.62 152 ILE A CA 1
ATOM 1157 C C . ILE A 1 152 ? -2.100 5.902 10.771 1.00 95.62 152 ILE A C 1
ATOM 1159 O O . ILE A 1 152 ? -2.853 6.586 11.464 1.00 95.62 152 ILE A O 1
ATOM 1163 N N . ARG A 1 153 ? -1.521 6.405 9.684 1.00 93.50 153 ARG A N 1
ATOM 1164 C CA . ARG A 1 153 ? -1.780 7.747 9.130 1.00 93.50 153 ARG A CA 1
ATOM 1165 C C . ARG A 1 153 ? -2.865 7.675 8.057 1.00 93.50 153 ARG A C 1
ATOM 1167 O O . ARG A 1 153 ? -3.162 6.604 7.524 1.00 93.50 153 ARG A O 1
ATOM 1174 N N . LYS A 1 154 ? -3.439 8.828 7.686 1.00 92.81 154 LYS A N 1
ATOM 1175 C CA . LYS A 1 154 ? -4.466 8.904 6.623 1.00 92.81 154 LYS A CA 1
ATOM 1176 C C . LYS A 1 154 ? -3.987 8.259 5.318 1.00 92.81 154 LYS A C 1
ATOM 1178 O O . LYS A 1 154 ? -4.740 7.506 4.704 1.00 92.81 154 LYS A O 1
ATOM 1183 N N . GLU A 1 155 ? -2.723 8.466 4.955 1.00 90.81 155 GLU A N 1
ATOM 1184 C CA . GLU A 1 155 ? -2.108 7.833 3.783 1.00 90.81 155 GLU A CA 1
ATOM 1185 C C . GLU A 1 155 ? -2.153 6.299 3.855 1.00 90.81 155 GLU A C 1
ATOM 1187 O O . GLU A 1 155 ? -2.546 5.663 2.882 1.00 90.81 155 GLU A O 1
ATOM 1192 N N . ASN A 1 156 ? -1.852 5.684 5.005 1.00 92.88 156 ASN A N 1
ATOM 1193 C CA . ASN A 1 156 ? -1.894 4.224 5.131 1.00 92.88 156 ASN A CA 1
ATOM 1194 C C . ASN A 1 156 ? -3.309 3.678 4.894 1.00 92.88 156 ASN A C 1
ATOM 1196 O O . ASN A 1 156 ? -3.483 2.661 4.222 1.00 92.88 156 ASN A O 1
ATOM 1200 N N . THR A 1 157 ? -4.332 4.384 5.391 1.00 94.00 157 THR A N 1
ATOM 1201 C CA . THR A 1 157 ? -5.735 3.998 5.165 1.00 94.00 157 THR A CA 1
ATOM 1202 C C . THR A 1 157 ? -6.144 4.109 3.697 1.00 94.00 157 THR A C 1
ATOM 1204 O O . THR A 1 157 ? -6.893 3.268 3.207 1.00 94.00 157 THR A O 1
ATOM 1207 N N . GLU A 1 158 ? -5.621 5.101 2.971 1.00 91.75 158 GLU A N 1
ATOM 1208 C CA . GLU A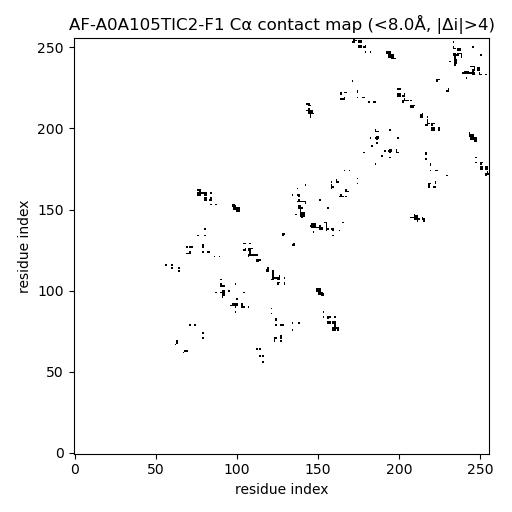 1 158 ? -5.847 5.259 1.533 1.00 91.75 158 GLU A CA 1
ATOM 1209 C C . GLU A 1 158 ? -5.153 4.156 0.731 1.00 91.75 158 GLU A C 1
ATOM 1211 O O . GLU A 1 158 ? -5.771 3.536 -0.134 1.00 91.75 158 GLU A O 1
ATOM 1216 N N . ILE A 1 159 ? -3.902 3.845 1.067 1.00 90.38 159 ILE A N 1
ATOM 1217 C CA . ILE A 1 159 ? -3.147 2.760 0.436 1.00 90.38 159 ILE A CA 1
ATOM 1218 C C . ILE A 1 159 ? -3.871 1.428 0.634 1.00 90.38 159 ILE A C 1
ATOM 1220 O O . ILE A 1 159 ? -4.093 0.700 -0.334 1.00 90.38 159 ILE A O 1
ATOM 1224 N N . ALA A 1 160 ? -4.298 1.122 1.860 1.00 92.44 160 ALA A N 1
ATOM 1225 C CA . ALA A 1 160 ? -5.048 -0.094 2.156 1.00 92.44 160 ALA A CA 1
ATOM 1226 C C . ALA A 1 160 ? -6.403 -0.136 1.422 1.00 92.44 160 ALA A C 1
ATOM 1228 O O . ALA A 1 160 ? -6.741 -1.161 0.825 1.00 92.44 160 ALA A O 1
ATOM 1229 N N . ALA A 1 161 ? -7.135 0.983 1.369 1.00 92.06 161 ALA A N 1
ATOM 1230 C CA . ALA A 1 161 ? -8.386 1.093 0.613 1.00 92.06 161 ALA A CA 1
ATOM 1231 C C . ALA A 1 161 ? -8.181 0.857 -0.896 1.00 92.06 161 ALA A C 1
ATOM 1233 O O . ALA A 1 161 ? -9.020 0.239 -1.553 1.00 92.06 161 ALA A O 1
ATOM 1234 N N . ASN A 1 162 ? -7.024 1.248 -1.435 1.00 87.19 162 ASN A N 1
ATOM 1235 C CA . ASN A 1 162 ? -6.661 1.034 -2.836 1.00 87.19 162 ASN A CA 1
ATOM 1236 C C . ASN A 1 162 ? -6.059 -0.358 -3.116 1.00 87.19 162 ASN A C 1
ATOM 1238 O O . ASN A 1 162 ? -5.786 -0.693 -4.268 1.00 87.19 162 ASN A O 1
ATOM 1242 N N . GLY A 1 163 ? -5.944 -1.233 -2.112 1.00 83.69 163 GLY A N 1
ATOM 1243 C CA . GLY A 1 163 ? -5.430 -2.600 -2.269 1.00 83.69 163 GLY A CA 1
ATOM 1244 C C . GLY A 1 163 ? -3.960 -2.791 -1.914 1.00 83.69 163 GLY A C 1
ATOM 1245 O O . GLY A 1 163 ? -3.369 -3.792 -2.307 1.00 83.69 163 GLY A O 1
ATOM 1246 N N . GLY A 1 164 ? -3.380 -1.857 -1.166 1.00 86.19 164 GLY A N 1
ATOM 1247 C CA . GLY A 1 164 ? -2.094 -2.032 -0.500 1.00 86.19 164 GLY A CA 1
ATOM 1248 C C . GLY A 1 164 ? -0.869 -1.654 -1.325 1.00 86.19 164 GLY A C 1
ATOM 1249 O O . GLY A 1 164 ? 0.247 -1.932 -0.898 1.00 86.19 164 GLY A O 1
ATOM 1250 N N . ASN A 1 165 ? -1.039 -1.033 -2.494 1.00 88.81 165 ASN A N 1
ATOM 1251 C CA . ASN A 1 165 ? 0.077 -0.498 -3.267 1.00 88.81 165 ASN A CA 1
ATOM 1252 C C . ASN A 1 165 ? 0.111 1.041 -3.159 1.00 88.81 165 ASN A C 1
ATOM 1254 O O . ASN A 1 165 ? -0.849 1.686 -3.582 1.00 88.81 165 ASN A O 1
ATOM 1258 N N . PRO A 1 166 ? 1.199 1.647 -2.638 1.00 88.31 166 PRO A N 1
ATOM 1259 C CA . PRO A 1 166 ? 1.340 3.103 -2.504 1.00 88.31 166 PRO A CA 1
ATOM 1260 C C . PRO A 1 166 ? 1.205 3.895 -3.812 1.00 88.31 166 PRO A C 1
ATOM 1262 O O . PRO A 1 166 ? 0.943 5.100 -3.798 1.00 88.31 166 PRO A O 1
ATOM 1265 N N . LEU A 1 167 ? 1.396 3.228 -4.952 1.00 90.38 167 LEU A N 1
ATOM 1266 C CA . LEU A 1 167 ? 1.285 3.834 -6.275 1.00 90.38 167 LEU A CA 1
ATOM 1267 C C . LEU A 1 167 ? -0.119 3.708 -6.884 1.00 90.38 167 LEU A C 1
ATOM 1269 O O . LEU A 1 167 ? -0.407 4.366 -7.888 1.00 90.38 167 LEU A O 1
ATOM 1273 N N . SER A 1 168 ? -1.011 2.924 -6.272 1.00 87.25 168 SER A N 1
ATOM 1274 C CA . SER A 1 168 ? -2.386 2.774 -6.740 1.00 87.25 168 SER A CA 1
ATOM 1275 C C . SER A 1 168 ? -3.147 4.082 -6.533 1.00 87.25 168 SER A C 1
ATOM 1277 O O . SER A 1 168 ? -3.370 4.527 -5.409 1.00 87.25 168 SER A O 1
ATOM 1279 N N . GLY A 1 169 ? -3.498 4.727 -7.647 1.00 84.06 169 GLY A N 1
ATOM 1280 C CA . GLY A 1 169 ? -4.096 6.066 -7.688 1.00 84.06 169 GLY A CA 1
ATOM 1281 C C . GLY A 1 169 ? -3.139 7.180 -8.133 1.00 84.06 169 GLY A C 1
ATOM 1282 O O . GLY A 1 169 ? -3.581 8.299 -8.380 1.00 84.06 169 GLY A O 1
ATOM 1283 N N . LYS A 1 170 ? -1.836 6.904 -8.291 1.00 90.81 170 LYS A N 1
ATOM 1284 C CA . LYS A 1 170 ? -0.892 7.862 -8.894 1.00 90.81 170 LYS A CA 1
ATOM 1285 C C . LYS A 1 170 ? -1.056 7.903 -10.418 1.00 90.81 170 LYS A C 1
ATOM 1287 O O . LYS A 1 170 ? -1.505 6.930 -11.022 1.00 90.81 170 LYS A O 1
ATOM 1292 N N . SER A 1 171 ? -0.687 9.014 -11.056 1.00 94.81 171 SER A N 1
ATOM 1293 C CA . SER A 1 171 ? -0.687 9.107 -12.522 1.00 94.81 171 SER A CA 1
ATOM 1294 C C . SER A 1 171 ? 0.385 8.206 -13.138 1.00 94.81 171 SER A C 1
ATOM 1296 O O . SER A 1 171 ? 1.376 7.873 -12.488 1.00 94.81 171 SER A O 1
ATOM 1298 N N . ASP A 1 172 ? 0.215 7.854 -14.409 1.00 96.25 172 ASP A N 1
ATOM 1299 C CA . ASP A 1 172 ? 1.209 7.093 -15.176 1.00 96.25 172 ASP A CA 1
ATOM 1300 C C . ASP A 1 172 ? 2.586 7.771 -15.185 1.00 96.25 172 ASP A C 1
ATOM 1302 O O . ASP A 1 172 ? 3.601 7.103 -15.006 1.00 96.25 172 ASP A O 1
ATOM 1306 N N . GLN A 1 173 ? 2.615 9.104 -15.283 1.00 96.12 173 GLN A N 1
ATOM 1307 C CA . GLN A 1 173 ? 3.826 9.922 -15.155 1.00 96.12 173 GLN A CA 1
ATOM 1308 C C . GLN A 1 173 ? 4.529 9.689 -13.812 1.00 96.12 173 GLN A C 1
ATOM 1310 O O . GLN A 1 173 ? 5.739 9.494 -13.766 1.00 96.12 173 GLN A O 1
ATOM 1315 N N . LYS A 1 174 ? 3.779 9.657 -12.701 1.00 95.81 174 LYS A N 1
ATOM 1316 C CA . LYS A 1 174 ? 4.354 9.407 -11.371 1.00 95.81 174 LYS A CA 1
ATOM 1317 C C . LYS A 1 174 ? 4.831 7.970 -11.204 1.00 95.81 174 LYS A C 1
ATOM 1319 O O . LYS A 1 174 ? 5.851 7.754 -10.559 1.00 95.81 174 LYS A O 1
ATOM 1324 N N . VAL A 1 175 ? 4.143 6.999 -11.801 1.00 96.50 175 VAL A N 1
ATOM 1325 C CA . VAL A 1 175 ? 4.618 5.609 -11.828 1.00 96.50 175 VAL A CA 1
ATOM 1326 C C . VAL A 1 175 ? 5.925 5.503 -12.626 1.00 96.50 175 VAL A C 1
ATOM 1328 O O . VAL A 1 175 ? 6.877 4.896 -12.139 1.00 96.50 175 VAL A O 1
ATOM 1331 N N . ALA A 1 176 ? 6.015 6.147 -13.794 1.00 96.62 176 ALA A N 1
ATOM 1332 C CA . ALA A 1 176 ? 7.233 6.190 -14.605 1.00 96.62 176 ALA A CA 1
ATOM 1333 C C . ALA A 1 176 ? 8.391 6.916 -13.894 1.00 96.62 176 ALA A C 1
ATOM 1335 O O . ALA A 1 176 ? 9.518 6.430 -13.902 1.00 96.62 176 ALA A O 1
ATOM 1336 N N . GLU A 1 177 ? 8.117 8.027 -13.206 1.00 96.25 177 GLU A N 1
ATOM 1337 C CA . GLU A 1 177 ? 9.106 8.745 -12.392 1.00 96.25 177 GLU A CA 1
ATOM 1338 C C . GLU A 1 177 ? 9.661 7.855 -11.262 1.00 96.25 177 GLU A C 1
ATOM 1340 O O . GLU A 1 177 ? 10.866 7.827 -11.007 1.00 96.25 177 GLU A O 1
ATOM 1345 N N . GLU A 1 178 ? 8.800 7.086 -10.592 1.00 95.31 178 GLU A N 1
ATOM 1346 C CA . GLU A 1 178 ? 9.212 6.151 -9.541 1.00 95.31 178 GLU A CA 1
ATOM 1347 C C . GLU A 1 178 ? 10.010 4.963 -10.095 1.00 95.31 178 GLU A C 1
ATOM 1349 O O . GLU A 1 178 ? 11.000 4.556 -9.478 1.00 95.31 178 GLU A O 1
ATOM 1354 N N . MET A 1 179 ? 9.647 4.446 -11.273 1.00 96.38 179 MET A N 1
ATOM 1355 C CA . MET A 1 179 ? 10.468 3.473 -12.003 1.00 96.38 179 MET A CA 1
ATOM 1356 C C . MET A 1 179 ? 11.847 4.045 -12.338 1.00 96.38 179 MET A C 1
ATOM 1358 O O . MET A 1 179 ? 12.849 3.388 -12.070 1.00 96.38 179 MET A O 1
ATOM 1362 N N . LEU A 1 180 ? 11.910 5.269 -12.870 1.00 95.69 180 LEU A N 1
ATOM 1363 C CA . LEU A 1 180 ? 13.148 5.939 -13.273 1.00 95.69 180 LEU A CA 1
ATOM 1364 C C . LEU A 1 180 ? 14.108 6.125 -12.091 1.00 95.69 180 LEU A C 1
ATOM 1366 O O . LEU A 1 180 ? 15.280 5.768 -12.176 1.00 95.69 180 LEU A O 1
ATOM 1370 N N . LYS A 1 181 ? 13.604 6.602 -10.945 1.00 95.12 181 LYS A N 1
ATOM 1371 C CA . LYS A 1 181 ? 14.399 6.744 -9.709 1.00 95.12 181 LYS A CA 1
ATOM 1372 C C . LYS A 1 181 ? 14.987 5.423 -9.210 1.00 95.12 181 LYS A C 1
ATOM 1374 O O . LYS A 1 181 ? 15.972 5.431 -8.476 1.00 95.12 181 LYS A O 1
ATOM 1379 N N . ASN A 1 182 ? 14.362 4.299 -9.555 1.00 94.94 182 ASN A N 1
ATOM 1380 C CA . ASN A 1 182 ? 14.775 2.963 -9.132 1.00 94.94 182 ASN A CA 1
ATOM 1381 C C . ASN A 1 182 ? 15.291 2.115 -10.301 1.00 94.94 182 ASN A C 1
ATOM 1383 O O . ASN A 1 182 ? 15.410 0.899 -10.158 1.00 94.94 182 ASN A O 1
ATOM 1387 N N . PHE A 1 183 ? 15.618 2.742 -11.433 1.00 95.12 183 PHE A N 1
ATOM 1388 C CA . PHE A 1 183 ? 15.926 2.056 -12.682 1.00 95.12 183 PHE A CA 1
ATOM 1389 C C . PHE A 1 183 ? 17.023 1.004 -12.514 1.00 95.12 183 PHE A C 1
ATOM 1391 O O . PHE A 1 183 ? 16.827 -0.172 -12.824 1.00 95.12 183 PHE A O 1
ATOM 1398 N N . ASP A 1 184 ? 18.138 1.405 -11.900 1.00 93.12 184 ASP A N 1
ATOM 1399 C CA . ASP A 1 184 ? 19.290 0.530 -11.681 1.00 93.12 184 ASP A CA 1
ATOM 1400 C C . ASP A 1 184 ? 19.006 -0.653 -10.755 1.00 93.12 184 ASP A C 1
ATOM 1402 O O . ASP A 1 184 ? 19.687 -1.673 -10.827 1.00 93.12 184 ASP A O 1
ATOM 1406 N N . LYS A 1 185 ? 17.997 -0.531 -9.889 1.00 93.50 185 LYS A N 1
ATOM 1407 C CA . LYS A 1 185 ? 17.570 -1.592 -8.970 1.00 93.50 185 LYS A CA 1
ATOM 1408 C C . LYS A 1 185 ? 16.512 -2.516 -9.588 1.00 93.50 185 LYS A C 1
ATOM 1410 O O . LYS A 1 185 ? 16.294 -3.611 -9.072 1.00 93.50 185 LYS A O 1
ATOM 1415 N N . LEU A 1 186 ? 15.822 -2.067 -10.639 1.00 94.88 186 LEU A N 1
ATOM 1416 C CA . LEU A 1 186 ? 14.774 -2.821 -11.336 1.00 94.88 186 LEU A CA 1
ATOM 1417 C C . LEU A 1 186 ? 15.318 -3.682 -12.481 1.00 94.88 186 LEU A C 1
ATOM 1419 O O . LEU A 1 186 ? 14.647 -4.628 -12.890 1.00 94.88 186 LEU A O 1
ATOM 1423 N N . LYS A 1 187 ? 16.507 -3.371 -13.001 1.00 91.81 187 LYS A N 1
ATOM 1424 C CA . LYS A 1 187 ? 17.172 -4.160 -14.044 1.00 91.81 187 LYS A CA 1
ATOM 1425 C C . LYS A 1 187 ? 17.880 -5.394 -13.479 1.00 91.81 187 LYS A C 1
ATOM 1427 O O . LYS A 1 187 ? 18.309 -5.417 -12.328 1.00 91.81 187 LYS A O 1
ATOM 1432 N N . ASP A 1 188 ? 17.986 -6.427 -14.307 1.00 81.56 188 ASP A N 1
ATOM 1433 C CA . ASP A 1 188 ? 18.652 -7.696 -13.995 1.00 81.56 188 ASP A CA 1
ATOM 1434 C C . ASP A 1 188 ? 20.145 -7.704 -14.365 1.00 81.56 188 ASP A C 1
ATOM 1436 O O . ASP A 1 188 ? 20.888 -8.539 -13.854 1.00 81.56 188 ASP A O 1
ATOM 1440 N N . ASP A 1 189 ? 20.594 -6.764 -15.204 1.00 78.06 189 ASP A N 1
ATOM 1441 C CA . ASP A 1 189 ? 21.990 -6.619 -15.628 1.00 78.06 189 ASP A CA 1
ATOM 1442 C C . ASP A 1 189 ? 22.494 -5.175 -15.446 1.00 78.06 189 ASP A C 1
ATOM 1444 O O . ASP A 1 189 ? 21.827 -4.189 -15.779 1.00 78.06 189 ASP A O 1
ATOM 1448 N N . TYR A 1 190 ? 23.714 -5.033 -14.922 1.00 68.50 190 TYR A N 1
ATOM 1449 C CA . TYR A 1 190 ? 24.373 -3.744 -14.743 1.00 68.50 190 TYR A CA 1
ATOM 1450 C C . TYR A 1 190 ? 24.688 -3.041 -16.079 1.00 68.50 190 TYR A C 1
ATOM 1452 O O . TYR A 1 190 ? 24.691 -1.813 -16.128 1.00 68.50 190 TYR A O 1
ATOM 1460 N N . TRP A 1 191 ? 24.876 -3.785 -17.168 1.00 71.06 191 TRP A N 1
ATOM 1461 C CA . TRP A 1 191 ? 25.338 -3.222 -18.443 1.00 71.06 191 TRP A CA 1
ATOM 1462 C C . TRP A 1 191 ? 24.222 -2.820 -19.409 1.00 71.06 191 TRP A C 1
ATOM 1464 O O . TRP A 1 191 ? 24.498 -2.237 -20.456 1.00 71.06 191 TRP A O 1
ATOM 1474 N N . THR A 1 192 ? 22.960 -3.099 -19.077 1.00 77.44 192 THR A N 1
ATOM 1475 C CA . THR A 1 192 ? 21.826 -2.768 -19.945 1.00 77.44 192 THR A CA 1
ATOM 1476 C C . THR A 1 192 ? 21.181 -1.441 -19.561 1.00 77.44 192 THR A C 1
ATOM 1478 O O . THR A 1 192 ? 20.837 -1.225 -18.397 1.00 77.44 192 THR A O 1
ATOM 1481 N N . SER A 1 193 ? 20.908 -0.598 -20.560 1.00 85.81 193 SER A N 1
ATOM 1482 C CA . SER A 1 193 ? 20.081 0.616 -20.438 1.00 85.81 193 SER A CA 1
ATOM 1483 C C . SER A 1 193 ? 18.576 0.311 -20.511 1.00 85.81 193 SER A C 1
ATOM 1485 O O . SER A 1 193 ? 17.797 1.078 -21.075 1.00 85.81 193 SER A O 1
ATOM 1487 N N . SER A 1 194 ? 18.149 -0.845 -19.996 1.00 91.56 194 SER A N 1
ATOM 1488 C CA . SER A 1 194 ? 16.755 -1.298 -20.064 1.00 91.56 194 SER A CA 1
ATOM 1489 C C . SER A 1 194 ? 16.360 -2.167 -18.875 1.00 91.56 194 SER A C 1
ATOM 1491 O O . SER A 1 194 ? 17.172 -2.945 -18.374 1.00 91.56 194 SER A O 1
ATOM 1493 N N . ILE A 1 195 ? 15.088 -2.092 -18.491 1.00 94.88 195 ILE A N 1
ATOM 1494 C CA . ILE A 1 195 ? 14.425 -3.033 -17.586 1.00 94.88 195 ILE A CA 1
ATOM 1495 C C . ILE A 1 195 ? 13.654 -4.041 -18.439 1.00 94.88 195 ILE A C 1
ATOM 1497 O O . ILE A 1 195 ? 12.854 -3.650 -19.288 1.00 94.88 195 ILE A O 1
ATOM 1501 N N . LYS A 1 196 ? 13.840 -5.339 -18.197 1.00 94.69 196 LYS A N 1
ATOM 1502 C CA . LYS A 1 196 ? 13.030 -6.369 -18.858 1.00 94.69 196 LYS A CA 1
ATOM 1503 C C . LYS A 1 196 ? 11.673 -6.499 -18.175 1.00 94.69 196 LYS A C 1
ATOM 1505 O O . LYS A 1 196 ? 11.590 -6.571 -16.946 1.00 94.69 196 LYS A O 1
ATOM 1510 N N . VAL A 1 197 ? 10.611 -6.620 -18.965 1.00 95.19 197 VAL A N 1
ATOM 1511 C CA . VAL A 1 197 ? 9.253 -6.861 -18.455 1.00 95.19 197 VAL A CA 1
ATOM 1512 C C . VAL A 1 197 ? 9.189 -8.159 -17.642 1.00 95.19 197 VAL A C 1
ATOM 1514 O O . VAL A 1 197 ? 8.510 -8.209 -16.617 1.00 95.19 197 VAL A O 1
ATOM 1517 N N . ASP A 1 198 ? 9.941 -9.194 -18.023 1.00 94.69 198 ASP A N 1
ATOM 1518 C CA . ASP A 1 198 ? 10.016 -10.438 -17.246 1.00 94.69 198 ASP A CA 1
ATOM 1519 C C . ASP A 1 198 ? 10.675 -10.239 -15.872 1.00 94.69 198 ASP A C 1
ATOM 1521 O O . ASP A 1 198 ? 10.192 -10.790 -14.881 1.00 94.69 198 ASP A O 1
ATOM 1525 N N . THR A 1 199 ? 11.672 -9.355 -15.763 1.00 95.56 199 THR A N 1
ATOM 1526 C CA . THR A 1 199 ? 12.243 -8.963 -14.465 1.00 95.56 199 THR A CA 1
ATOM 1527 C C . THR A 1 199 ? 11.185 -8.302 -13.581 1.00 95.56 199 THR A C 1
ATOM 1529 O O . THR A 1 199 ? 11.086 -8.625 -12.397 1.00 95.56 199 THR A O 1
ATOM 1532 N N . LEU A 1 200 ? 10.323 -7.441 -14.141 1.00 97.25 200 LEU A N 1
ATOM 1533 C CA . LEU A 1 200 ? 9.188 -6.879 -13.396 1.00 97.25 200 LEU A CA 1
ATOM 1534 C C . LEU A 1 200 ? 8.202 -7.969 -12.964 1.00 97.25 200 LEU A C 1
ATOM 1536 O O . LEU A 1 200 ? 7.752 -7.958 -11.816 1.00 97.25 200 LEU A O 1
ATOM 1540 N N . LYS A 1 201 ? 7.888 -8.942 -13.831 1.00 97.44 201 LYS A N 1
ATOM 1541 C CA . LYS A 1 201 ? 7.019 -10.075 -13.462 1.00 97.44 201 LYS A CA 1
ATOM 1542 C C . LYS A 1 201 ? 7.592 -10.831 -12.271 1.00 97.44 201 LYS A C 1
ATOM 1544 O O . LYS A 1 201 ? 6.845 -11.134 -11.343 1.00 97.44 201 LYS A O 1
ATOM 1549 N N . ASP A 1 202 ? 8.892 -11.087 -12.244 1.00 97.00 202 ASP A N 1
ATOM 1550 C CA . ASP A 1 202 ? 9.528 -11.797 -11.134 1.00 97.00 202 ASP A CA 1
ATOM 1551 C C . ASP A 1 202 ? 9.604 -10.961 -9.856 1.00 97.00 202 ASP A C 1
ATOM 1553 O O . ASP A 1 202 ? 9.336 -11.474 -8.767 1.00 97.00 202 ASP A O 1
ATOM 1557 N N . ILE A 1 203 ? 9.878 -9.660 -9.970 1.00 96.50 203 ILE A N 1
ATOM 1558 C CA . ILE A 1 203 ? 9.831 -8.731 -8.836 1.00 96.50 203 ILE A CA 1
ATOM 1559 C C . ILE A 1 203 ? 8.415 -8.672 -8.240 1.00 96.50 203 ILE A C 1
ATOM 1561 O O . ILE A 1 203 ? 8.264 -8.750 -7.022 1.00 96.50 203 ILE A O 1
ATOM 1565 N N . SER A 1 204 ? 7.368 -8.608 -9.067 1.00 95.62 204 SER A N 1
ATOM 1566 C CA . SER A 1 204 ? 5.975 -8.476 -8.609 1.00 95.62 204 SER A CA 1
ATOM 1567 C C . SER A 1 204 ? 5.465 -9.663 -7.777 1.00 95.62 204 SER A C 1
ATOM 1569 O O . SER A 1 204 ? 4.570 -9.503 -6.939 1.00 95.62 204 SER A O 1
ATOM 1571 N N . LYS A 1 205 ? 6.057 -10.849 -7.966 1.00 95.75 205 LYS A N 1
ATOM 1572 C CA . LYS A 1 205 ? 5.710 -12.085 -7.246 1.00 95.75 205 LYS A CA 1
ATOM 1573 C C . LYS A 1 205 ? 6.314 -12.150 -5.839 1.00 95.75 205 LYS A C 1
ATOM 1575 O O . LYS A 1 205 ? 5.944 -13.029 -5.067 1.00 95.75 205 LYS A O 1
ATOM 1580 N N . ARG A 1 206 ? 7.243 -11.254 -5.4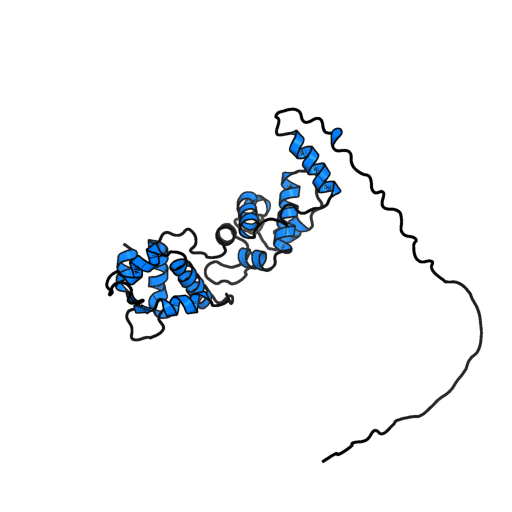89 1.00 92.62 206 ARG A N 1
ATOM 1581 C CA . ARG A 1 206 ? 7.915 -11.259 -4.181 1.00 92.62 206 ARG A CA 1
ATOM 1582 C C . ARG A 1 206 ? 6.930 -10.943 -3.056 1.00 92.62 206 ARG A C 1
ATOM 1584 O O . ARG A 1 206 ? 6.112 -10.030 -3.163 1.00 92.62 206 ARG A O 1
ATOM 1591 N N . SER A 1 207 ? 7.032 -11.662 -1.945 1.00 85.88 207 SER A N 1
ATOM 1592 C CA . SER A 1 207 ? 6.357 -11.269 -0.706 1.00 85.88 207 SER A CA 1
ATOM 1593 C C . SER A 1 207 ? 6.971 -9.975 -0.169 1.00 85.88 207 SER A C 1
ATOM 1595 O O . SER A 1 207 ? 8.185 -9.793 -0.256 1.00 85.88 207 SER A O 1
ATOM 1597 N N . LEU A 1 208 ? 6.146 -9.094 0.402 1.00 82.69 208 LEU A N 1
ATOM 1598 C CA . LEU A 1 208 ? 6.638 -7.904 1.100 1.00 82.69 208 LEU A CA 1
ATOM 1599 C C . LEU A 1 208 ? 7.322 -8.341 2.399 1.00 82.69 208 LEU A C 1
ATOM 1601 O O . LEU A 1 208 ? 6.764 -9.125 3.172 1.00 82.69 208 LEU A O 1
ATOM 1605 N N . THR A 1 209 ? 8.543 -7.864 2.619 1.00 80.56 209 THR A N 1
ATOM 1606 C CA . THR A 1 209 ? 9.434 -8.329 3.695 1.00 80.56 209 THR A CA 1
ATOM 1607 C C . THR A 1 209 ? 9.609 -7.318 4.828 1.00 80.56 209 THR A C 1
ATOM 1609 O O . THR A 1 209 ? 10.222 -7.644 5.843 1.00 80.56 209 THR A O 1
ATOM 1612 N N . GLY A 1 210 ? 9.077 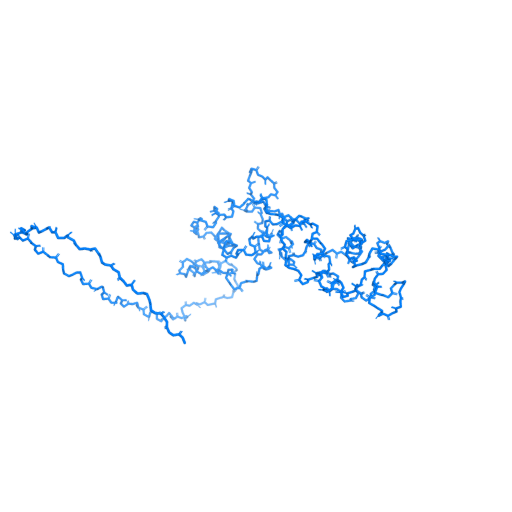-6.103 4.676 1.00 73.69 210 GLY A N 1
ATOM 1613 C CA . GLY A 1 210 ? 9.350 -4.952 5.539 1.00 73.69 210 GLY A CA 1
ATOM 1614 C C . GLY A 1 210 ? 10.695 -4.281 5.238 1.00 73.69 210 GLY A C 1
ATOM 1615 O O . GLY A 1 210 ? 11.219 -3.533 6.066 1.00 73.69 210 GLY A O 1
ATOM 1616 N N . ASN A 1 211 ? 11.302 -4.589 4.087 1.00 83.31 211 ASN A N 1
ATOM 1617 C CA . ASN A 1 211 ? 12.528 -3.952 3.623 1.00 83.31 211 ASN A CA 1
ATOM 1618 C C . ASN A 1 211 ? 12.176 -2.895 2.577 1.00 83.31 211 ASN A C 1
ATOM 1620 O O . ASN A 1 211 ? 11.802 -3.245 1.461 1.00 83.31 211 ASN A O 1
ATOM 1624 N N . ALA A 1 212 ? 12.378 -1.630 2.940 1.00 81.81 212 ALA A N 1
ATOM 1625 C CA . ALA A 1 212 ? 12.071 -0.451 2.135 1.00 81.81 212 ALA A CA 1
ATOM 1626 C C . ALA A 1 212 ? 12.428 -0.588 0.656 1.00 81.81 212 ALA A C 1
ATOM 1628 O O . ALA A 1 212 ? 11.576 -0.471 -0.221 1.00 81.81 212 ALA A O 1
ATOM 1629 N N . ASP A 1 213 ? 13.698 -0.879 0.385 1.00 86.62 213 ASP A N 1
ATOM 1630 C CA . ASP A 1 213 ? 14.202 -0.954 -0.975 1.00 86.62 213 ASP A CA 1
ATOM 1631 C C . ASP A 1 213 ? 13.551 -2.107 -1.740 1.00 86.62 213 ASP A C 1
ATOM 1633 O O . ASP A 1 213 ? 13.081 -1.913 -2.855 1.00 86.62 213 ASP A O 1
ATOM 1637 N N . LYS A 1 214 ? 13.470 -3.306 -1.153 1.00 89.00 214 LYS A N 1
ATOM 1638 C CA . LYS A 1 214 ? 12.897 -4.478 -1.838 1.00 89.00 214 LYS A CA 1
ATOM 1639 C C . LYS A 1 214 ? 11.393 -4.350 -2.064 1.00 89.00 214 LYS A C 1
ATOM 1641 O O . LYS A 1 214 ? 10.893 -4.725 -3.130 1.00 89.00 214 LYS A O 1
ATOM 1646 N N . ASP A 1 215 ? 10.683 -3.835 -1.073 1.00 87.25 215 ASP A N 1
ATOM 1647 C CA . ASP A 1 215 ? 9.233 -3.721 -1.100 1.00 87.25 215 ASP A CA 1
ATOM 1648 C C . ASP A 1 215 ? 8.816 -2.605 -2.067 1.00 87.25 215 ASP A C 1
ATOM 1650 O O . ASP A 1 215 ? 7.914 -2.818 -2.876 1.00 87.25 215 ASP A O 1
ATOM 1654 N N . ARG A 1 216 ? 9.552 -1.483 -2.121 1.00 91.31 216 ARG A N 1
ATOM 1655 C CA . ARG A 1 216 ? 9.329 -0.426 -3.123 1.00 91.31 216 ARG A CA 1
ATOM 1656 C C . ARG A 1 216 ? 9.459 -0.947 -4.554 1.00 91.31 216 ARG A C 1
ATOM 1658 O O . ARG A 1 216 ? 8.589 -0.669 -5.375 1.00 91.31 216 ARG A O 1
ATOM 1665 N N . LEU A 1 217 ? 10.483 -1.751 -4.859 1.00 94.69 217 LEU A N 1
ATOM 1666 C CA . LEU A 1 217 ? 10.620 -2.374 -6.188 1.00 94.69 217 LEU A CA 1
ATOM 1667 C C . LEU A 1 217 ? 9.434 -3.294 -6.503 1.00 94.69 217 LEU A C 1
ATOM 1669 O O . LEU A 1 217 ? 8.935 -3.304 -7.627 1.00 94.69 217 LEU A O 1
ATOM 1673 N N . THR A 1 218 ? 8.958 -4.033 -5.499 1.00 93.69 218 THR A N 1
ATOM 1674 C CA . THR A 1 218 ? 7.786 -4.913 -5.613 1.00 93.69 218 THR A CA 1
ATOM 1675 C C . THR A 1 218 ? 6.514 -4.118 -5.916 1.00 93.69 218 THR A C 1
ATOM 1677 O O . THR A 1 218 ? 5.759 -4.497 -6.811 1.00 93.69 218 THR A O 1
ATOM 1680 N N . HIS A 1 219 ? 6.295 -2.993 -5.231 1.00 92.75 219 HIS A N 1
ATOM 1681 C CA . HIS A 1 219 ? 5.167 -2.091 -5.475 1.00 92.75 219 HIS A CA 1
ATOM 1682 C C . HIS A 1 219 ? 5.213 -1.450 -6.864 1.00 92.75 219 HIS A C 1
ATOM 1684 O O . HIS A 1 219 ? 4.200 -1.464 -7.565 1.00 92.75 219 HIS A O 1
ATOM 1690 N N . ILE A 1 220 ? 6.383 -0.967 -7.293 1.00 95.88 220 ILE A N 1
ATOM 1691 C CA . ILE A 1 220 ? 6.579 -0.425 -8.645 1.00 95.88 220 ILE A CA 1
ATOM 1692 C C . ILE A 1 220 ? 6.228 -1.484 -9.693 1.00 95.88 220 ILE A C 1
ATOM 1694 O O . ILE A 1 220 ? 5.393 -1.238 -10.560 1.00 95.88 220 ILE A O 1
ATOM 1698 N N . ALA A 1 221 ? 6.802 -2.685 -9.588 1.00 97.00 221 ALA A N 1
ATOM 1699 C CA . ALA A 1 221 ? 6.558 -3.748 -10.556 1.00 97.00 221 ALA A CA 1
ATOM 1700 C C . ALA A 1 221 ? 5.078 -4.162 -10.617 1.00 97.00 221 ALA A C 1
ATOM 1702 O O . ALA A 1 221 ? 4.525 -4.307 -11.705 1.00 97.00 221 ALA A O 1
ATOM 1703 N N . ARG A 1 222 ? 4.418 -4.314 -9.460 1.00 95.94 222 ARG A N 1
ATOM 1704 C CA . ARG A 1 222 ? 2.980 -4.623 -9.391 1.00 95.94 222 ARG A CA 1
ATOM 1705 C C . ARG A 1 222 ? 2.126 -3.536 -10.027 1.00 95.94 222 ARG A C 1
ATOM 1707 O O . ARG A 1 222 ? 1.211 -3.863 -10.776 1.00 95.94 222 ARG A O 1
ATOM 1714 N N . GLU A 1 223 ? 2.422 -2.269 -9.742 1.00 96.50 223 GLU A N 1
ATOM 1715 C CA . GLU A 1 223 ? 1.640 -1.153 -10.276 1.00 96.50 223 GLU A CA 1
ATOM 1716 C C . GLU A 1 223 ? 1.741 -1.102 -11.801 1.00 96.50 223 GLU A C 1
ATOM 1718 O O . GLU A 1 223 ? 0.723 -1.067 -12.486 1.00 96.50 223 GLU A O 1
ATOM 1723 N N . VAL A 1 224 ? 2.958 -1.175 -12.339 1.00 97.06 224 VAL A N 1
ATOM 1724 C CA . VAL A 1 224 ? 3.205 -1.110 -13.785 1.00 97.06 224 VAL A CA 1
ATOM 1725 C C . VAL A 1 224 ? 2.521 -2.269 -14.508 1.00 97.06 224 VAL A C 1
ATOM 1727 O O . VAL A 1 224 ? 1.819 -2.051 -15.491 1.00 97.06 224 VAL A O 1
ATOM 1730 N N . LEU A 1 225 ? 2.656 -3.497 -13.996 1.00 97.31 225 LEU A N 1
ATOM 1731 C CA . LEU A 1 225 ? 2.027 -4.680 -14.593 1.00 97.31 225 LEU A CA 1
ATOM 1732 C C . LEU A 1 225 ? 0.497 -4.667 -14.489 1.00 97.31 225 LEU A C 1
ATOM 1734 O O . LEU A 1 225 ? -0.172 -5.288 -15.312 1.00 97.31 225 LEU A O 1
ATOM 1738 N N . SER A 1 226 ? -0.067 -3.961 -13.505 1.00 96.19 226 SER A N 1
ATOM 1739 C CA . SER A 1 226 ? -1.518 -3.774 -13.391 1.00 96.19 226 SER A CA 1
ATOM 1740 C C . SER A 1 226 ? -2.086 -2.755 -14.390 1.00 96.19 226 SER A C 1
ATOM 1742 O O . SER A 1 226 ? -3.304 -2.669 -14.544 1.00 96.19 226 SER A O 1
ATOM 1744 N N . ARG A 1 227 ? -1.222 -2.004 -15.093 1.00 96.31 227 ARG A N 1
ATOM 1745 C CA . ARG A 1 227 ? -1.583 -0.946 -16.046 1.00 96.31 227 ARG A CA 1
ATOM 1746 C C . ARG A 1 227 ? -1.167 -1.335 -17.472 1.00 96.31 227 ARG A C 1
ATOM 1748 O O . ARG A 1 227 ? -0.109 -0.907 -17.935 1.00 96.31 227 ARG A O 1
ATOM 1755 N N . PRO A 1 228 ? -1.980 -2.122 -18.199 1.00 95.44 228 PRO A N 1
ATOM 1756 C CA . PRO A 1 228 ? -1.591 -2.666 -19.503 1.00 95.44 228 PRO A CA 1
ATOM 1757 C C . PRO A 1 228 ? -1.248 -1.585 -20.539 1.00 95.44 228 PRO A C 1
ATOM 1759 O O . PRO A 1 228 ? -0.280 -1.744 -21.277 1.00 95.44 228 PRO A O 1
ATOM 1762 N N . GLU A 1 229 ? -1.980 -0.467 -20.560 1.00 95.69 229 GLU A N 1
ATOM 1763 C CA . GLU A 1 229 ? -1.710 0.638 -21.493 1.00 95.69 229 GLU A CA 1
ATOM 1764 C C . GLU A 1 229 ? -0.401 1.372 -21.170 1.00 95.69 229 GLU A C 1
ATOM 1766 O O . GLU A 1 229 ? 0.380 1.663 -22.077 1.00 95.69 229 GLU A O 1
ATOM 1771 N N . LEU A 1 230 ? -0.115 1.612 -19.883 1.00 96.00 230 LEU A N 1
ATOM 1772 C CA . LEU A 1 230 ? 1.165 2.174 -19.446 1.00 96.00 230 LEU A CA 1
ATOM 1773 C C . LEU A 1 230 ? 2.318 1.243 -19.823 1.00 96.00 230 LEU A C 1
ATOM 1775 O O . LEU A 1 230 ? 3.295 1.688 -20.419 1.00 96.00 230 LEU A O 1
ATOM 1779 N N . LEU A 1 231 ? 2.195 -0.046 -19.496 1.00 96.00 231 LEU A N 1
ATOM 1780 C CA . LEU A 1 231 ? 3.217 -1.043 -19.792 1.00 96.00 231 LEU A CA 1
ATOM 1781 C C . LEU A 1 231 ? 3.506 -1.106 -21.294 1.00 96.00 231 LEU A C 1
ATOM 1783 O O . LEU A 1 231 ? 4.664 -1.033 -21.687 1.00 96.00 231 LEU A O 1
ATOM 1787 N N . LYS A 1 232 ? 2.464 -1.163 -22.131 1.00 94.00 232 LYS A N 1
ATOM 1788 C CA . LYS A 1 232 ? 2.596 -1.149 -23.594 1.00 94.00 232 LYS A CA 1
ATOM 1789 C C . LYS A 1 232 ? 3.291 0.117 -24.096 1.00 94.00 232 LYS A C 1
ATOM 1791 O O . LYS A 1 232 ? 4.142 0.047 -24.976 1.00 94.00 232 LYS A O 1
ATOM 1796 N N . LYS A 1 233 ? 2.936 1.281 -23.546 1.00 94.31 233 LYS A N 1
ATOM 1797 C CA . LYS A 1 233 ? 3.564 2.555 -23.912 1.00 94.31 233 LYS A CA 1
ATOM 1798 C C . LYS A 1 233 ? 5.055 2.561 -23.552 1.00 94.31 233 LYS A C 1
ATOM 1800 O O . LYS A 1 233 ? 5.872 2.941 -24.382 1.00 94.31 233 LYS A O 1
ATOM 1805 N N . LEU A 1 234 ? 5.407 2.100 -22.353 1.00 94.31 234 LEU A N 1
ATOM 1806 C CA . LEU A 1 234 ? 6.793 2.000 -21.886 1.00 94.31 234 LEU A CA 1
ATOM 1807 C C . LEU A 1 234 ? 7.635 0.993 -22.677 1.00 94.31 234 LEU A C 1
ATOM 1809 O O . LEU A 1 234 ? 8.819 1.238 -22.882 1.00 94.31 234 LEU A O 1
ATOM 1813 N N . ASP A 1 235 ? 7.030 -0.113 -23.106 1.00 92.00 235 ASP A N 1
ATOM 1814 C CA . ASP A 1 235 ? 7.692 -1.168 -23.880 1.00 92.00 235 ASP A CA 1
ATOM 1815 C C . ASP A 1 235 ? 7.995 -0.741 -25.324 1.00 92.00 235 ASP A C 1
ATOM 1817 O O . ASP A 1 235 ? 8.951 -1.211 -25.922 1.00 92.00 235 ASP A O 1
ATOM 1821 N N . ASN A 1 236 ? 7.211 0.185 -25.884 1.00 90.06 236 ASN A N 1
ATOM 1822 C CA . ASN A 1 236 ? 7.342 0.588 -27.287 1.00 90.06 236 ASN A CA 1
ATOM 1823 C C . ASN A 1 236 ? 8.092 1.918 -27.479 1.00 90.06 236 ASN A C 1
ATOM 1825 O O . ASN A 1 236 ? 8.641 2.177 -28.550 1.00 90.06 236 ASN A O 1
ATOM 1829 N N . ILE A 1 237 ? 8.130 2.800 -26.473 1.00 89.06 237 ILE A N 1
ATOM 1830 C CA . ILE A 1 237 ? 8.857 4.072 -26.591 1.00 89.06 237 ILE A CA 1
ATOM 1831 C C . ILE A 1 237 ? 10.369 3.805 -26.628 1.00 89.06 237 ILE A C 1
ATOM 1833 O O . ILE A 1 237 ? 10.927 3.181 -25.731 1.00 89.06 237 ILE A O 1
ATOM 1837 N N . TYR A 1 238 ? 11.042 4.317 -27.664 1.00 83.38 238 TYR A N 1
ATOM 1838 C CA . TYR A 1 238 ? 12.483 4.136 -27.910 1.00 83.38 238 TYR A CA 1
ATOM 1839 C C . TYR A 1 238 ? 12.957 2.669 -27.953 1.00 83.38 238 TYR A C 1
ATOM 1841 O O . TYR A 1 238 ? 14.159 2.408 -27.899 1.00 83.38 238 TYR A O 1
ATOM 1849 N N . SER A 1 239 ? 12.040 1.713 -28.101 1.00 81.19 239 SER A N 1
ATOM 1850 C CA . SER A 1 239 ? 12.334 0.285 -28.239 1.00 81.19 239 SER A CA 1
ATOM 1851 C C . SER A 1 239 ? 11.654 -0.283 -29.483 1.00 81.19 239 SER A C 1
ATOM 1853 O O . SER A 1 239 ? 10.915 0.416 -30.179 1.00 81.19 239 SER A O 1
ATOM 1855 N N . LYS A 1 240 ? 11.929 -1.548 -29.809 1.00 81.75 240 LYS A N 1
ATOM 1856 C CA . LYS A 1 240 ? 11.132 -2.244 -30.824 1.00 81.75 240 LYS A CA 1
ATOM 1857 C C . LYS A 1 240 ? 9.799 -2.637 -30.201 1.00 81.75 240 LYS A C 1
ATOM 1859 O O . LYS A 1 240 ? 9.787 -3.146 -29.088 1.00 81.75 240 LYS A O 1
ATOM 1864 N N . ASP A 1 241 ? 8.711 -2.463 -30.946 1.00 80.81 241 ASP A N 1
ATOM 1865 C CA . ASP A 1 241 ? 7.372 -2.801 -30.464 1.00 80.81 241 ASP A CA 1
ATOM 1866 C C . ASP A 1 241 ? 7.309 -4.230 -29.903 1.00 80.81 241 ASP A C 1
ATOM 1868 O O . ASP A 1 241 ? 7.565 -5.202 -30.621 1.00 80.81 241 ASP A O 1
ATOM 1872 N N . GLY A 1 242 ? 6.932 -4.353 -28.628 1.00 78.56 242 GLY A N 1
ATOM 1873 C CA . GLY A 1 242 ? 6.740 -5.641 -27.968 1.00 78.56 242 GLY A CA 1
ATOM 1874 C C . GLY A 1 242 ? 8.020 -6.442 -27.718 1.00 78.56 242 GLY A C 1
ATOM 1875 O O . GLY A 1 242 ? 7.934 -7.664 -27.575 1.00 78.56 242 GLY A O 1
ATOM 1876 N N . ASP A 1 243 ? 9.202 -5.814 -27.708 1.00 86.06 243 ASP A N 1
ATOM 1877 C CA . ASP A 1 243 ? 10.450 -6.533 -27.434 1.00 86.06 243 ASP A CA 1
ATOM 1878 C C . ASP A 1 243 ? 10.626 -6.915 -25.957 1.00 86.06 243 ASP A C 1
ATOM 1880 O O . ASP A 1 243 ? 11.455 -7.778 -25.648 1.00 86.06 243 ASP A O 1
ATOM 1884 N N . GLY A 1 244 ? 9.795 -6.364 -25.064 1.00 91.38 244 GLY A N 1
ATOM 1885 C CA . GLY A 1 244 ? 9.773 -6.648 -23.632 1.00 91.38 244 GLY A CA 1
ATOM 1886 C C . GLY A 1 244 ? 10.801 -5.839 -22.839 1.00 91.38 244 GLY A C 1
ATOM 1887 O O . GLY A 1 244 ? 11.184 -6.269 -21.743 1.00 91.38 244 GLY A O 1
ATOM 1888 N N . TRP A 1 245 ? 11.343 -4.760 -23.414 1.00 93.19 245 TRP A N 1
ATOM 1889 C CA . TRP A 1 245 ? 12.453 -3.983 -22.872 1.00 93.19 245 TRP A CA 1
ATOM 1890 C C . TRP A 1 245 ? 12.046 -2.519 -22.701 1.00 93.19 245 TRP A C 1
ATOM 1892 O O . TRP A 1 245 ? 11.992 -1.737 -23.644 1.00 93.19 245 TRP A O 1
ATOM 1902 N N . ILE A 1 246 ? 11.883 -2.105 -21.448 1.00 94.31 246 ILE A N 1
ATOM 1903 C CA . ILE A 1 246 ? 11.589 -0.718 -21.091 1.00 94.31 246 ILE A CA 1
ATOM 1904 C C . ILE A 1 246 ? 12.905 0.054 -21.011 1.00 94.31 246 ILE A C 1
ATOM 1906 O O . ILE A 1 246 ? 13.731 -0.198 -20.127 1.00 94.31 246 ILE A O 1
ATOM 1910 N N . ARG A 1 247 ? 13.114 0.993 -21.936 1.00 93.19 247 ARG A N 1
ATOM 1911 C CA . ARG A 1 247 ? 14.324 1.826 -22.014 1.00 93.19 247 ARG A CA 1
ATOM 1912 C C . ARG A 1 247 ? 14.331 2.913 -20.943 1.00 93.19 247 ARG A C 1
ATOM 1914 O O . ARG A 1 247 ? 13.276 3.407 -20.546 1.00 93.19 247 ARG A O 1
ATOM 1921 N N . TRP A 1 248 ? 15.520 3.324 -20.505 1.00 94.06 248 TRP A N 1
ATOM 1922 C CA . TRP A 1 248 ? 15.658 4.472 -19.599 1.00 94.06 248 TRP A CA 1
ATOM 1923 C C . TRP A 1 248 ? 15.024 5.734 -20.208 1.00 94.06 248 TRP A C 1
ATOM 1925 O O . TRP A 1 248 ? 14.258 6.434 -19.552 1.00 94.06 248 TRP A O 1
ATOM 1935 N N . GLU A 1 249 ? 15.247 5.952 -21.503 1.00 93.44 249 GLU A N 1
ATOM 1936 C CA . GLU A 1 249 ? 14.730 7.075 -22.284 1.00 93.44 249 GLU A CA 1
ATOM 1937 C C . GLU A 1 249 ? 13.199 7.072 -22.374 1.00 93.44 249 GLU A C 1
ATOM 1939 O O . GLU A 1 249 ? 12.579 8.130 -22.459 1.00 93.44 249 GLU A O 1
ATOM 1944 N N . ALA A 1 250 ? 12.569 5.892 -22.333 1.00 93.31 250 ALA A N 1
ATOM 1945 C CA . ALA A 1 250 ? 11.114 5.781 -22.310 1.00 93.31 250 ALA A CA 1
ATOM 1946 C C . ALA A 1 250 ? 10.529 6.344 -21.015 1.00 93.31 250 ALA A C 1
ATOM 1948 O O . ALA A 1 250 ? 9.516 7.040 -21.033 1.00 93.31 250 ALA A O 1
ATOM 1949 N N . LEU A 1 251 ? 11.191 6.063 -19.893 1.00 94.88 251 LEU A N 1
ATOM 1950 C CA . LEU A 1 251 ? 10.806 6.575 -18.585 1.00 94.88 251 LEU A CA 1
ATOM 1951 C C . LEU A 1 251 ? 11.099 8.071 -18.459 1.00 94.88 251 LEU A C 1
ATOM 1953 O O . LEU A 1 251 ? 10.262 8.800 -17.933 1.00 94.88 251 LEU A O 1
ATOM 1957 N N . GLU A 1 252 ? 12.241 8.524 -18.984 1.00 94.19 252 GLU A N 1
ATOM 1958 C CA . GLU A 1 252 ? 12.597 9.945 -19.074 1.00 94.19 252 GLU A CA 1
ATOM 1959 C C . GLU A 1 252 ? 11.537 10.718 -19.874 1.00 94.19 252 GLU A C 1
ATOM 1961 O O . GLU A 1 252 ? 11.026 11.717 -19.389 1.00 94.19 252 GLU A O 1
ATOM 1966 N N . TYR A 1 253 ? 11.114 10.211 -21.037 1.00 93.06 253 TYR A N 1
ATOM 1967 C CA . TYR A 1 253 ? 10.064 10.831 -21.856 1.00 93.06 253 TYR A CA 1
ATOM 1968 C C . TYR A 1 253 ? 8.685 10.837 -21.188 1.00 93.06 253 TYR A C 1
ATOM 1970 O O . TYR A 1 253 ? 7.897 11.752 -21.386 1.00 93.06 253 TYR A O 1
ATOM 1978 N N . MET A 1 254 ? 8.366 9.803 -20.409 1.00 92.00 254 MET A N 1
ATOM 1979 C CA . MET A 1 254 ? 7.075 9.685 -19.727 1.00 92.00 254 MET A CA 1
ATOM 1980 C C . MET A 1 254 ? 6.948 10.568 -18.486 1.00 92.00 254 MET A C 1
ATOM 1982 O O . MET A 1 254 ? 5.833 10.718 -17.980 1.00 92.00 254 MET A O 1
ATOM 1986 N N . LYS A 1 255 ? 8.064 11.088 -17.960 1.00 82.50 255 LYS A N 1
ATOM 1987 C CA . LYS A 1 255 ? 8.061 11.967 -16.786 1.00 82.50 255 LYS A CA 1
ATOM 1988 C C . LYS A 1 255 ? 7.711 13.417 -17.142 1.00 82.50 255 LYS A C 1
ATOM 1990 O O . LYS A 1 255 ? 7.374 14.156 -16.219 1.00 82.50 255 LYS A O 1
ATOM 1995 N N . ASP A 1 256 ? 7.835 13.806 -18.409 1.00 68.81 256 ASP A N 1
ATOM 1996 C CA . ASP A 1 256 ? 7.600 15.165 -18.916 1.00 68.81 256 ASP A CA 1
ATOM 1997 C C . ASP A 1 256 ? 6.127 15.363 -19.319 1.00 68.81 256 ASP A C 1
ATOM 1999 O O . ASP A 1 256 ? 5.585 16.455 -19.026 1.00 68.81 256 ASP A O 1
#

Sequence (256 aa):
MSNTLSLNPILVDGMAAVRRPGLDSAPQQLPSPSEHSTGSLNFDSIKLGPRNNIKFHEAYNATVMLSGANQFSGKTDKEVAQTLRNNFDAFEDPKNPGAISQKMIRNMANSQLSGNYADDQNIMLAREILNRPDLNKLLDQDSVTGKQDGLIRKENTEIAANGGNPLSGKSDQKVAEEMLKNFDKLKDDYWTSSIKVDTLKDISKRSLTGNADKDRLTHIAREVLSRPELLKKLDNIYSKDGDGWIRWEALEYMKD

Secondary structure (DSSP, 8-state):
----------------------------PPPP----------GGG----S--TTHHHHHHHHHHHHH---TTTTS-HHHHHHHHHHTGGGT-BTTBTTEEEHHHHHHHHHSPP-S-HHHHHHHHHHHHHHH-HHHHHHHTB-TTT--B-SEEEHHHHHHHHTTS-TTTTS-HHHHHHHHHHTHHHH-S-TT-SEEEHHHHHHHHTSPP-S-HHHHHHHHHHHHHHH-HHHHHHHHHTTS-TTSSEEEHHHHHHHT-

Mean predicted aligned error: 14.4 Å

Solvent-accessible surface area (backbone atoms only — not comparable to full-atom values): 15247 Å² total; per-residue (Å²): 138,87,86,88,85,85,88,86,90,89,89,84,90,86,90,85,89,85,84,89,85,90,84,90,90,83,83,84,77,78,82,74,84,76,82,75,78,82,72,79,78,71,72,86,75,67,81,84,72,87,85,68,88,69,58,60,54,57,56,45,47,52,51,41,74,71,62,69,64,55,84,57,75,86,53,52,66,32,58,54,25,41,48,46,50,76,48,40,79,85,39,46,27,90,91,42,81,79,24,25,32,60,62,41,42,51,52,39,34,70,50,76,78,76,78,45,67,73,59,37,51,51,23,42,49,29,42,46,41,70,74,31,62,68,56,46,49,48,30,19,26,40,85,63,36,48,38,72,79,54,48,30,34,65,67,22,22,51,22,29,34,58,69,64,31,79,59,60,89,57,54,71,39,56,52,26,43,55,44,53,78,39,42,86,78,54,26,92,52,93,89,52,75,40,31,40,50,67,47,31,55,58,40,39,69,54,78,78,77,46,42,28,71,65,36,46,51,23,42,52,25,42,50,44,70,72,32,63,70,58,43,52,51,34,18,34,32,97,38,58,79,78,70,43,36,32,28,56,65,24,28,59,62,45,53,112

pLDDT: mean 77.28, std 24.33, range [27.95, 98.12]

Foldseek 3Di:
DDDDDDDDDDDDDDDDDDDDDDDDDDDDDDDDDDDPPPPPDDPPVDPDDDDDPPVVLVVVLCCCVVVVDLPCPPPDQLVLLVVCLVCVVVQADPVDPQWHFPVSLVVLLPDDDPSPPVSNNSNSSSVVLVVVVVSVLQQQADLQQRDGPRIRGSLSSVCSNQPRQSCRVPDLLVLLVLCLVCVCVQDPDNPDQWHFLVSLVVLLPDDDDSGRSSVSSNSSSVVCVVDVVSVQQQCVVVHPRPPRIRGSVSSVVSND

Nearest PDB structures (foldseek):
  2sas-assembly1_A-2  TM=2.288E-01  e=5.185E-01  Branchiostoma lanceolatum
  8dyc-assembly1_A  TM=1.264E-01  e=8.878E+00  Homo sapiens